Protein AF-A0A7J6U504-F1 (afdb_monomer_lite)

Organism: Perkinsus olseni (NCBI:txid32597)

pLDDT: mean 82.96, std 18.98, range [30.28, 98.0]

Structure (mmCIF, N/CA/C/O backbone):
data_AF-A0A7J6U504-F1
#
_entry.id   AF-A0A7J6U504-F1
#
loop_
_atom_site.group_PDB
_atom_site.id
_atom_site.type_symbol
_atom_site.label_atom_id
_atom_site.label_alt_id
_atom_site.label_comp_id
_atom_site.label_asym_id
_atom_site.label_entity_id
_atom_site.label_seq_id
_atom_site.pdbx_PDB_ins_code
_atom_site.Cartn_x
_atom_site.Cartn_y
_atom_site.Cartn_z
_atom_site.occupancy
_atom_site.B_iso_or_equiv
_atom_site.auth_seq_id
_atom_site.auth_comp_id
_atom_site.auth_asym_id
_atom_site.auth_atom_id
_atom_site.pdbx_PDB_model_num
ATOM 1 N N . MET A 1 1 ? -96.377 26.044 16.056 1.00 30.28 1 MET A N 1
ATOM 2 C CA . MET A 1 1 ? -96.187 25.785 14.610 1.00 30.28 1 MET A CA 1
ATOM 3 C C . MET A 1 1 ? -94.679 25.757 14.353 1.00 30.28 1 MET A C 1
ATOM 5 O O . MET A 1 1 ? -94.002 26.571 14.959 1.00 30.28 1 MET A O 1
ATOM 9 N N . PRO A 1 2 ? -94.143 24.786 13.604 1.00 43.12 2 PRO A N 1
ATOM 10 C CA . PRO A 1 2 ? -93.677 23.529 14.205 1.00 43.12 2 PRO A CA 1
ATOM 11 C C . PRO A 1 2 ? -92.294 23.049 13.686 1.00 43.12 2 PRO A C 1
ATOM 13 O O . PRO A 1 2 ? -91.742 23.662 12.785 1.00 43.12 2 PRO A O 1
ATOM 16 N N . VAL A 1 3 ? -91.847 21.889 14.214 1.00 41.62 3 VAL A N 1
ATOM 17 C CA . VAL A 1 3 ? -90.890 20.892 13.645 1.00 41.62 3 VAL A CA 1
ATOM 18 C C . VAL A 1 3 ? -89.426 21.349 13.516 1.00 41.62 3 VAL A C 1
ATOM 20 O O . VAL A 1 3 ? -89.163 22.463 13.107 1.00 41.62 3 VAL A O 1
ATOM 23 N N . GLY A 1 4 ? -88.366 20.594 13.798 1.00 38.03 4 GLY A N 1
ATOM 24 C CA . GLY A 1 4 ? -88.052 19.201 14.146 1.00 38.03 4 GLY A CA 1
ATOM 25 C C . GLY A 1 4 ? -86.508 19.161 14.213 1.00 38.03 4 GLY A C 1
ATOM 26 O O . GLY A 1 4 ? -85.850 20.022 13.644 1.00 38.03 4 GLY A O 1
ATOM 27 N N . GLY A 1 5 ? -85.846 18.329 15.010 1.00 39.62 5 GLY A N 1
ATOM 28 C CA . GLY A 1 5 ? -85.832 16.881 14.856 1.00 39.62 5 GLY A CA 1
ATOM 29 C C . GLY A 1 5 ? -84.727 16.460 13.873 1.00 39.62 5 GLY A C 1
ATOM 30 O O . GLY A 1 5 ? -84.771 16.855 12.717 1.00 39.62 5 GLY A O 1
ATOM 31 N N . MET A 1 6 ? -83.828 15.585 14.342 1.00 40.16 6 MET A N 1
ATOM 32 C CA . MET A 1 6 ? -82.758 14.871 13.614 1.00 40.16 6 MET A CA 1
ATOM 33 C C . MET A 1 6 ? -81.438 15.636 13.426 1.00 40.16 6 MET A C 1
ATOM 35 O O . MET A 1 6 ? -81.418 16.817 13.136 1.00 40.16 6 MET A O 1
ATOM 39 N N . GLY A 1 7 ? -80.270 15.021 13.570 1.00 39.81 7 GLY A N 1
ATOM 40 C CA . GLY A 1 7 ? -79.951 13.618 13.793 1.00 39.81 7 GLY A CA 1
ATOM 41 C C . GLY A 1 7 ? -78.437 13.494 13.946 1.00 39.81 7 GLY A C 1
ATOM 42 O O . GLY A 1 7 ? -77.679 14.262 13.357 1.00 39.81 7 GLY A O 1
ATOM 43 N N . GLY A 1 8 ? -78.010 12.568 14.801 1.00 43.34 8 GLY A N 1
ATOM 44 C CA . GLY A 1 8 ? -76.604 12.319 15.071 1.00 43.34 8 GLY A CA 1
ATOM 45 C C . GLY A 1 8 ? -75.867 11.816 13.835 1.00 43.34 8 GLY A C 1
ATOM 46 O O . GLY A 1 8 ? -76.311 10.883 13.171 1.00 43.34 8 GLY A O 1
ATOM 47 N N . LEU A 1 9 ? -74.700 12.397 13.577 1.00 45.03 9 LEU A N 1
ATOM 48 C CA . LEU A 1 9 ? -73.678 11.788 12.739 1.00 45.03 9 LEU A CA 1
ATOM 49 C C . LEU A 1 9 ? -72.665 11.124 13.668 1.00 45.03 9 LEU A C 1
ATOM 51 O O . LEU A 1 9 ? -71.744 11.751 14.187 1.00 45.03 9 LEU A O 1
ATOM 55 N N . GLN A 1 10 ? -72.900 9.835 13.915 1.00 44.78 10 GLN A N 1
ATOM 56 C CA . GLN A 1 10 ? -71.887 8.924 14.423 1.00 44.78 10 GLN A CA 1
ATOM 57 C C . GLN A 1 10 ? -70.838 8.739 13.326 1.00 44.78 10 GLN A C 1
ATOM 59 O O . GLN A 1 10 ? -71.099 8.133 12.288 1.00 44.78 10 GLN A O 1
ATOM 64 N N . THR A 1 11 ? -69.642 9.264 13.559 1.00 46.81 11 THR A N 1
ATOM 65 C CA . THR A 1 11 ? -68.471 8.965 12.741 1.00 46.81 11 THR A CA 1
ATOM 66 C C . THR A 1 11 ? -68.068 7.514 12.999 1.00 46.81 11 THR A C 1
ATOM 68 O O . THR A 1 11 ? -67.433 7.197 14.006 1.00 46.81 11 THR A O 1
ATOM 71 N N . LEU A 1 12 ? -68.472 6.622 12.094 1.00 45.44 12 LEU A N 1
ATOM 72 C CA . LEU A 1 12 ? -68.027 5.233 12.030 1.00 45.44 12 LEU A CA 1
ATOM 73 C C . LEU A 1 12 ? -66.502 5.203 11.846 1.00 45.44 12 LEU A C 1
ATOM 75 O O . LEU A 1 12 ? -65.977 5.406 10.753 1.00 45.44 12 LEU A O 1
ATOM 79 N N . ARG A 1 13 ? -65.777 4.950 12.942 1.00 44.25 13 ARG A N 1
ATOM 80 C CA . ARG A 1 13 ? -64.395 4.469 12.897 1.00 44.25 13 ARG A CA 1
ATOM 81 C C . ARG A 1 13 ? -64.427 3.032 12.386 1.00 44.25 13 ARG A C 1
ATOM 83 O O . ARG A 1 13 ? -64.705 2.114 13.153 1.00 44.25 13 ARG A O 1
ATOM 90 N N . SER A 1 14 ? -64.121 2.840 11.109 1.00 43.66 14 SER A N 1
ATOM 91 C CA . SER A 1 14 ? -63.760 1.527 10.579 1.00 43.66 14 SER A CA 1
ATOM 92 C C . SER A 1 14 ? -62.468 1.071 11.255 1.00 43.66 14 SER A C 1
ATOM 94 O O . SER A 1 14 ? -61.372 1.499 10.895 1.00 43.66 14 SER A O 1
ATOM 96 N N . GLN A 1 15 ? -62.604 0.230 12.279 1.00 43.47 15 GLN A N 1
ATOM 97 C CA . GLN A 1 15 ? -61.511 -0.587 12.781 1.00 43.47 15 GLN A CA 1
ATOM 98 C C . GLN A 1 15 ? -61.200 -1.630 11.709 1.00 43.47 15 GLN A C 1
ATOM 100 O O . GLN A 1 15 ? -61.907 -2.622 11.565 1.00 43.47 15 GLN A O 1
ATOM 105 N N . VAL A 1 16 ? -60.154 -1.384 10.924 1.00 44.16 16 VAL A N 1
ATOM 106 C CA . VAL A 1 16 ? -59.517 -2.446 10.148 1.00 44.16 16 VAL A CA 1
ATOM 107 C C . VAL A 1 16 ? -58.701 -3.258 11.144 1.00 44.16 16 VAL A C 1
ATOM 109 O O . VAL A 1 16 ? -57.609 -2.867 11.549 1.00 44.16 16 VAL A O 1
ATOM 112 N N . THR A 1 17 ? -59.279 -4.367 11.592 1.00 44.53 17 THR A N 1
ATOM 113 C CA . THR A 1 17 ? -58.586 -5.403 12.350 1.00 44.53 17 THR A CA 1
ATOM 114 C C . THR A 1 17 ? -57.615 -6.095 11.398 1.00 44.53 17 THR A C 1
ATOM 116 O O . THR A 1 17 ? -57.973 -7.039 10.697 1.00 44.53 17 THR A O 1
ATOM 119 N N . THR A 1 18 ? -56.383 -5.597 11.316 1.00 51.25 18 THR A N 1
ATOM 120 C CA . THR A 1 18 ? -55.285 -6.384 10.754 1.00 51.25 18 THR A CA 1
ATOM 121 C C . THR A 1 18 ? -55.044 -7.577 11.682 1.00 51.25 18 THR A C 1
ATOM 123 O O . THR A 1 18 ? -54.930 -7.364 12.894 1.00 51.25 18 THR A O 1
ATOM 126 N N . PRO A 1 19 ? -54.982 -8.819 11.171 1.00 48.38 19 PRO A N 1
ATOM 127 C CA . PRO A 1 19 ? -54.604 -9.961 11.993 1.00 48.38 19 PRO A CA 1
ATOM 128 C C . PRO A 1 19 ? -53.209 -9.710 12.587 1.00 48.38 19 PRO A C 1
ATOM 130 O O . PRO A 1 19 ? -52.370 -9.106 11.910 1.00 48.38 19 PRO A O 1
ATOM 133 N N . PRO A 1 20 ? -52.932 -10.138 13.831 1.00 42.38 20 PRO A N 1
ATOM 134 C CA . PRO A 1 20 ? -51.572 -10.140 14.333 1.00 42.38 20 PRO A CA 1
ATOM 135 C C . PRO A 1 20 ? -50.813 -11.164 13.497 1.00 42.38 20 PRO A C 1
ATOM 137 O O . PRO A 1 20 ? -50.961 -12.372 13.682 1.00 42.38 20 PRO A O 1
ATOM 140 N N . THR A 1 21 ? -50.049 -10.690 12.518 1.00 43.94 21 THR A N 1
ATOM 141 C CA . THR A 1 21 ? -49.070 -11.536 11.854 1.00 43.94 21 THR A CA 1
ATOM 142 C C . THR A 1 21 ? -47.985 -11.794 12.880 1.00 43.94 21 THR A C 1
ATOM 144 O O . THR A 1 21 ? -47.077 -10.990 13.090 1.00 43.94 21 THR A O 1
ATOM 147 N N . ASP A 1 22 ? -48.166 -12.907 13.578 1.00 44.22 22 ASP A N 1
ATOM 148 C CA . ASP A 1 22 ? -47.212 -13.538 14.463 1.00 44.22 22 ASP A CA 1
ATOM 149 C C . ASP A 1 22 ? -46.022 -13.981 13.599 1.00 44.22 22 ASP A C 1
ATOM 151 O O . ASP A 1 22 ? -45.863 -15.133 13.205 1.00 44.22 22 ASP A O 1
ATOM 155 N N . HIS A 1 23 ? -45.189 -13.012 13.220 1.00 45.72 23 HIS A N 1
ATOM 156 C CA . HIS A 1 23 ? -43.850 -13.255 12.715 1.00 45.72 23 HIS A CA 1
ATOM 157 C C . HIS A 1 23 ? -42.917 -13.456 13.908 1.00 45.72 23 HIS A C 1
ATOM 159 O O . HIS A 1 23 ? -41.849 -12.858 14.007 1.00 45.72 23 HIS A O 1
ATOM 165 N N . SER A 1 24 ? -43.277 -14.399 14.775 1.00 43.12 24 SER A N 1
ATOM 166 C CA . SER A 1 24 ? -42.328 -15.196 15.544 1.00 43.12 24 SER A CA 1
ATOM 167 C C . SER A 1 24 ? -41.590 -16.162 14.601 1.00 43.12 24 SER A C 1
ATOM 169 O O . SER A 1 24 ? -41.404 -17.343 14.865 1.00 43.12 24 SER A O 1
ATOM 171 N N . GLY A 1 25 ? -41.074 -15.620 13.493 1.00 37.22 25 GLY A N 1
ATOM 172 C CA . GLY A 1 25 ? -39.925 -16.164 12.797 1.00 37.22 25 GLY A CA 1
ATOM 173 C C . GLY A 1 25 ? -38.698 -15.816 13.623 1.00 37.22 25 GLY A C 1
ATOM 174 O O . GLY A 1 25 ? -37.881 -14.995 13.213 1.00 37.22 25 GLY A O 1
ATOM 175 N N . GLN A 1 26 ? -38.583 -16.429 14.804 1.00 42.03 26 GLN A N 1
ATOM 176 C CA . GLN A 1 26 ? -37.290 -16.636 15.436 1.00 42.03 26 GLN A CA 1
ATOM 177 C C . GLN A 1 26 ? -36.496 -17.519 14.471 1.00 42.03 26 GLN A C 1
ATOM 179 O O . GLN A 1 26 ? -36.420 -18.737 14.612 1.00 42.03 26 GLN A O 1
ATOM 184 N N . SER A 1 27 ? -35.918 -16.887 13.445 1.00 38.97 27 SER A N 1
ATOM 185 C CA . SER A 1 27 ? -34.674 -17.370 12.878 1.00 38.97 27 SER A CA 1
ATOM 186 C C . SER A 1 27 ? -33.788 -17.589 14.087 1.00 38.97 27 SER A C 1
ATOM 188 O O . SER A 1 27 ? -33.568 -16.655 14.863 1.00 38.97 27 SER A O 1
ATOM 190 N N . ALA A 1 28 ? -33.400 -18.838 14.319 1.00 40.09 28 ALA A N 1
ATOM 191 C CA . ALA A 1 28 ? -32.429 -19.196 15.326 1.00 40.09 28 ALA A CA 1
ATOM 192 C C . ALA A 1 28 ? -31.109 -18.512 14.945 1.00 40.09 28 ALA A C 1
ATOM 194 O O . ALA A 1 28 ? -30.208 -19.125 14.375 1.00 40.09 28 ALA A O 1
ATOM 195 N N . ALA A 1 29 ? -31.018 -17.209 15.214 1.00 49.97 29 ALA A N 1
ATOM 196 C CA . ALA A 1 29 ? -29.801 -16.445 15.169 1.00 49.97 29 ALA A CA 1
ATOM 197 C C . ALA A 1 29 ? -28.917 -17.119 16.203 1.00 49.97 29 ALA A C 1
ATOM 199 O O . ALA A 1 29 ? -29.127 -16.973 17.410 1.00 49.97 29 ALA A O 1
ATOM 200 N N . ARG A 1 30 ? -27.985 -17.951 15.730 1.00 58.44 30 ARG A N 1
ATOM 201 C CA . ARG A 1 30 ? -26.883 -18.446 16.545 1.00 58.44 30 ARG A CA 1
ATOM 202 C C . ARG A 1 30 ? -26.311 -17.222 17.242 1.00 58.44 30 ARG A C 1
ATOM 204 O O . ARG A 1 30 ? -25.698 -16.382 16.593 1.00 58.44 30 ARG A O 1
ATOM 211 N N . GLY A 1 31 ? -26.589 -17.081 18.536 1.00 66.69 31 GLY A N 1
ATOM 212 C CA . GLY A 1 31 ? -26.171 -15.907 19.280 1.00 66.69 31 GLY A CA 1
ATOM 213 C C . GLY A 1 31 ? -24.662 -15.778 19.145 1.00 66.69 31 GLY A C 1
ATOM 214 O O . GLY A 1 31 ? -23.931 -16.662 19.581 1.00 66.69 31 GLY A O 1
ATOM 215 N N . VAL A 1 32 ? -24.193 -14.712 18.500 1.00 80.62 32 VAL A N 1
ATOM 216 C CA . VAL A 1 32 ? -22.760 -14.443 18.334 1.00 80.62 32 VAL A CA 1
ATOM 217 C C . VAL A 1 32 ? -22.131 -14.435 19.727 1.00 80.62 32 VAL A C 1
ATOM 219 O O . VAL A 1 32 ? -22.622 -13.740 20.605 1.00 80.62 32 VAL A O 1
ATOM 222 N N . THR A 1 33 ? -21.098 -15.216 20.009 1.00 85.69 33 THR A N 1
ATOM 223 C CA . THR A 1 33 ? -20.536 -15.295 21.373 1.00 85.69 33 THR A CA 1
ATOM 224 C C . THR A 1 33 ? -19.156 -14.660 21.430 1.00 85.69 33 THR A C 1
ATOM 226 O O . THR A 1 33 ? -18.565 -14.324 20.406 1.00 85.69 33 THR A O 1
ATOM 229 N N . THR A 1 34 ? -18.606 -14.523 22.634 1.00 82.38 34 THR A N 1
ATOM 230 C CA . THR A 1 34 ? -17.194 -14.157 22.828 1.00 82.38 34 THR A CA 1
ATOM 231 C C . THR A 1 34 ? -16.257 -15.117 22.090 1.00 82.38 34 THR A C 1
ATOM 233 O O . THR A 1 34 ? -15.267 -14.691 21.504 1.00 82.38 34 THR A O 1
ATOM 236 N N . HIS A 1 35 ? -16.621 -16.397 22.016 1.00 85.00 35 HIS A N 1
ATOM 237 C CA . HIS A 1 35 ? -15.900 -17.408 21.251 1.00 85.00 35 HIS A CA 1
ATOM 238 C C . HIS A 1 35 ? -15.939 -17.167 19.729 1.00 85.00 35 HIS A C 1
ATOM 240 O O . HIS A 1 35 ? -15.013 -17.551 19.019 1.00 85.00 35 HIS A O 1
ATOM 246 N N . THR A 1 36 ? -16.970 -16.494 19.205 1.00 86.56 36 THR A N 1
ATOM 247 C CA . THR A 1 36 ? -16.964 -16.038 17.805 1.00 86.56 36 THR A CA 1
ATOM 248 C C . THR A 1 36 ? -15.869 -14.994 17.591 1.00 86.56 36 THR A C 1
ATOM 250 O O . THR A 1 36 ? -15.094 -15.114 16.649 1.00 86.56 36 THR A O 1
ATOM 253 N N . VAL A 1 37 ? -15.733 -14.027 18.508 1.00 87.88 37 VAL A N 1
ATOM 254 C CA . VAL A 1 37 ? -14.703 -12.973 18.443 1.00 87.88 37 VAL A CA 1
ATOM 255 C C . VAL A 1 37 ? -13.293 -13.570 18.481 1.00 87.88 37 VAL A C 1
ATOM 257 O O . VAL A 1 37 ? -12.423 -13.180 17.702 1.00 87.88 37 VAL A O 1
ATOM 260 N N . THR A 1 38 ? -13.042 -14.550 19.355 1.00 87.19 38 THR A N 1
ATOM 261 C CA . THR A 1 38 ? -11.710 -15.167 19.470 1.00 87.19 38 THR A CA 1
ATOM 262 C C . THR A 1 38 ? -11.316 -15.972 18.233 1.00 87.19 38 THR A C 1
ATOM 264 O O . THR A 1 38 ? -10.126 -16.042 17.939 1.00 87.19 38 THR A O 1
ATOM 267 N N . LYS A 1 39 ? -12.278 -16.486 17.461 1.00 91.94 39 LYS A N 1
ATOM 268 C CA . LYS A 1 39 ? -12.027 -17.233 16.220 1.00 91.94 39 LYS A CA 1
ATOM 269 C C . LYS A 1 39 ? -11.706 -16.379 14.997 1.00 91.94 39 LYS A C 1
ATOM 271 O O . LYS A 1 39 ? -11.133 -16.912 14.053 1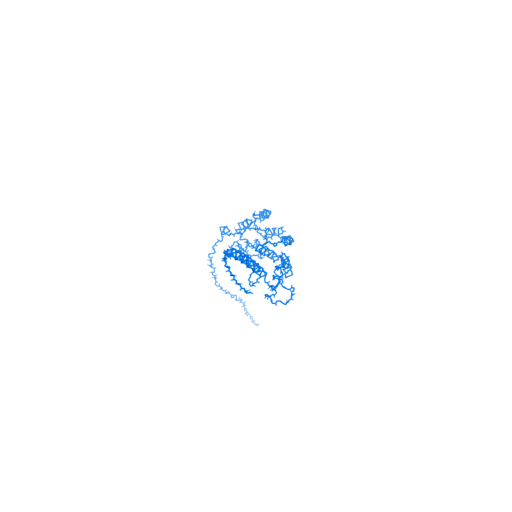.00 91.94 39 LYS A O 1
ATOM 276 N N . VAL A 1 40 ? -12.064 -15.095 14.992 1.00 93.00 40 VAL A N 1
ATOM 277 C CA . VAL A 1 40 ? -11.712 -14.203 13.878 1.00 93.00 40 VAL A CA 1
ATOM 278 C C . VAL A 1 40 ? -10.198 -14.015 13.869 1.00 93.00 40 VAL A C 1
ATOM 280 O O . VAL A 1 40 ? -9.645 -13.493 14.835 1.00 93.00 40 VAL A O 1
ATOM 283 N N . ASP A 1 41 ? -9.510 -14.449 12.820 1.00 94.88 41 ASP A N 1
ATOM 284 C CA . ASP A 1 41 ? -8.068 -14.238 12.703 1.00 94.88 41 ASP A CA 1
ATOM 285 C C . ASP A 1 41 ? -7.805 -12.861 12.094 1.00 94.88 41 ASP A C 1
ATOM 287 O O . ASP A 1 41 ? -8.031 -12.651 10.906 1.00 94.88 41 ASP A O 1
ATOM 291 N N . LEU A 1 42 ? -7.408 -11.894 12.923 1.00 96.38 42 LEU A N 1
ATOM 292 C CA . LEU A 1 42 ? -7.119 -10.544 12.453 1.00 96.38 42 LEU A CA 1
ATOM 293 C C . LEU A 1 42 ? -5.634 -10.423 12.095 1.00 96.38 42 LEU A C 1
ATOM 295 O O . LEU A 1 42 ? -4.782 -10.843 12.884 1.00 96.38 42 LEU A O 1
ATOM 299 N N . PRO A 1 43 ? -5.294 -9.797 10.954 1.00 96.81 43 PRO A N 1
ATOM 300 C CA . PRO A 1 43 ? -3.902 -9.576 10.590 1.00 96.81 43 PRO A CA 1
ATOM 301 C C . PRO A 1 43 ? -3.205 -8.687 11.627 1.00 96.81 43 PRO A C 1
ATOM 303 O O . PRO A 1 43 ? -3.843 -7.881 12.298 1.00 96.81 43 PRO A O 1
ATOM 306 N N . LYS A 1 44 ? -1.878 -8.792 11.742 1.00 97.50 44 LYS A N 1
ATOM 307 C CA . LYS A 1 44 ? -1.062 -7.845 12.520 1.00 97.50 44 LYS A CA 1
ATOM 308 C C . LYS A 1 44 ? -0.701 -6.626 11.665 1.00 97.50 44 LYS A C 1
ATOM 310 O O . LYS A 1 44 ? -0.450 -6.763 10.463 1.00 97.50 44 LYS A O 1
ATOM 315 N N . LEU A 1 45 ? -0.627 -5.450 12.286 1.00 96.12 45 LEU A N 1
ATOM 316 C CA . LEU A 1 45 ? -0.190 -4.217 11.636 1.00 96.12 45 LEU A CA 1
ATOM 317 C C . LEU A 1 45 ? 1.274 -4.356 11.203 1.00 96.12 45 LEU A C 1
ATOM 319 O O . LEU A 1 45 ? 2.185 -4.416 12.027 1.00 96.12 45 LEU A O 1
ATOM 323 N N . LYS A 1 46 ? 1.507 -4.401 9.890 1.00 91.62 46 LYS A N 1
ATOM 324 C CA . LYS A 1 46 ? 2.859 -4.558 9.329 1.00 91.62 46 LYS A CA 1
ATOM 325 C C . LYS A 1 46 ? 3.647 -3.253 9.318 1.00 91.62 46 LYS A C 1
ATOM 327 O O . LYS A 1 46 ? 4.847 -3.259 9.555 1.00 91.62 46 LYS A O 1
ATOM 332 N N . ASP A 1 47 ? 2.967 -2.150 9.034 1.00 90.19 47 ASP A N 1
ATOM 333 C CA . ASP A 1 47 ? 3.569 -0.840 8.815 1.00 90.19 47 ASP A CA 1
ATOM 334 C C . ASP A 1 47 ? 2.690 0.254 9.430 1.00 90.19 47 ASP A C 1
ATOM 336 O O . ASP A 1 47 ? 1.494 0.325 9.131 1.00 90.19 47 ASP A O 1
ATOM 340 N N . ARG A 1 48 ? 3.294 1.125 10.248 1.00 91.38 48 ARG A N 1
ATOM 341 C CA . ARG A 1 48 ? 2.617 2.230 10.944 1.00 91.38 48 ARG A CA 1
ATOM 342 C C . ARG A 1 48 ? 1.884 3.172 9.992 1.00 91.38 48 ARG A C 1
ATOM 344 O O . ARG A 1 48 ? 0.796 3.638 10.314 1.00 91.38 48 ARG A O 1
ATOM 351 N N . PHE A 1 49 ? 2.418 3.403 8.792 1.00 90.56 49 PHE A N 1
ATOM 352 C CA . PHE A 1 49 ? 1.810 4.315 7.814 1.00 90.56 49 PHE A CA 1
ATOM 353 C C . PHE A 1 49 ? 0.598 3.705 7.100 1.00 90.56 49 PHE A C 1
ATOM 355 O O . PHE A 1 49 ? -0.095 4.368 6.331 1.00 90.56 49 PHE A O 1
ATOM 362 N N . SER A 1 50 ? 0.301 2.434 7.370 1.00 91.06 50 SER A N 1
ATOM 363 C CA . SER A 1 50 ? -0.884 1.748 6.866 1.00 91.06 50 SER A CA 1
ATOM 364 C C . SER A 1 50 ? -1.974 1.565 7.923 1.00 91.06 50 SER A C 1
ATOM 366 O O . SER A 1 50 ? -2.933 0.841 7.659 1.00 91.06 50 SER A O 1
ATOM 368 N N . LEU A 1 51 ? -1.871 2.249 9.071 1.00 95.12 51 LEU A N 1
ATOM 369 C CA . LEU A 1 51 ? -2.795 2.130 10.203 1.00 95.12 51 LEU A CA 1
ATOM 370 C C . LEU A 1 51 ? -4.268 2.285 9.806 1.00 95.12 51 LEU A C 1
ATOM 372 O O . LEU A 1 51 ? -5.069 1.409 10.106 1.00 95.12 51 LEU A O 1
ATOM 376 N N . GLU A 1 52 ? -4.640 3.347 9.088 1.00 94.19 52 GLU A N 1
ATOM 377 C CA . GLU A 1 52 ? -6.047 3.571 8.719 1.00 94.19 52 GLU A CA 1
ATOM 378 C C . GLU A 1 52 ? -6.617 2.423 7.874 1.00 94.19 52 GLU A C 1
ATOM 380 O O . GLU A 1 52 ? -7.718 1.925 8.115 1.00 94.19 52 GLU A O 1
ATOM 385 N N . HIS A 1 53 ? -5.840 1.973 6.889 1.00 92.75 53 HIS A N 1
ATOM 386 C CA . HIS A 1 53 ? -6.227 0.863 6.029 1.00 92.75 53 HIS A CA 1
ATOM 387 C C . HIS A 1 53 ? -6.327 -0.450 6.813 1.00 92.75 53 HIS A C 1
ATOM 389 O O . HIS A 1 53 ? -7.282 -1.203 6.636 1.00 92.75 53 HIS A O 1
ATOM 3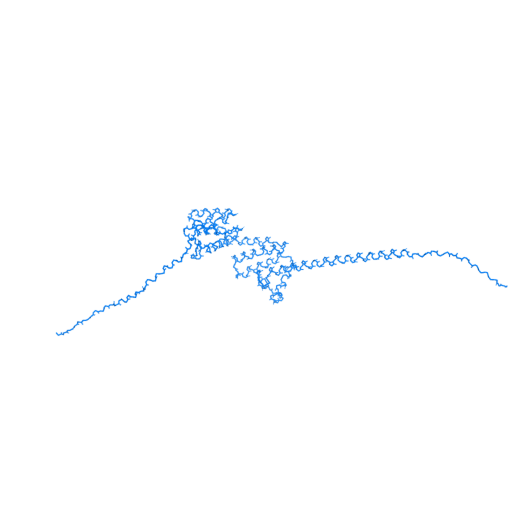95 N N . HIS A 1 54 ? -5.371 -0.690 7.709 1.00 96.12 54 HIS A N 1
ATOM 396 C CA . HIS A 1 54 ? -5.338 -1.846 8.596 1.00 96.12 54 HIS A CA 1
ATOM 397 C C . HIS A 1 54 ? -6.569 -1.913 9.504 1.00 96.12 54 HIS A C 1
ATOM 399 O O . HIS A 1 54 ? -7.244 -2.942 9.551 1.00 96.12 54 HIS A O 1
ATOM 405 N N . LEU A 1 55 ? -6.916 -0.802 10.161 1.00 97.00 55 LEU A N 1
ATOM 406 C CA . LEU A 1 55 ? -8.111 -0.720 11.002 1.00 97.00 55 LEU A CA 1
ATOM 407 C C . LEU A 1 55 ? -9.376 -0.988 10.185 1.00 97.00 55 LEU A C 1
ATOM 409 O O . LEU A 1 55 ? -10.223 -1.764 10.613 1.00 97.00 55 LEU A O 1
ATOM 413 N N . ARG A 1 56 ? -9.475 -0.433 8.971 1.00 95.44 56 ARG A N 1
ATOM 414 C CA . ARG A 1 56 ? -10.609 -0.680 8.068 1.00 95.44 56 ARG A CA 1
ATOM 415 C C . ARG A 1 56 ? -10.744 -2.156 7.675 1.00 95.44 56 ARG A C 1
ATOM 417 O O . ARG A 1 56 ? -11.863 -2.655 7.601 1.00 95.44 56 ARG A O 1
ATOM 424 N N . ILE A 1 57 ? -9.632 -2.855 7.427 1.00 96.00 57 ILE A N 1
ATOM 425 C CA . ILE A 1 57 ? -9.646 -4.304 7.161 1.00 96.00 57 ILE A CA 1
ATOM 426 C C . ILE A 1 57 ? -10.163 -5.057 8.386 1.00 96.00 57 ILE A C 1
ATOM 428 O O . ILE A 1 57 ? -11.070 -5.873 8.250 1.00 96.00 57 ILE A O 1
ATOM 432 N N . CYS A 1 58 ? -9.634 -4.753 9.573 1.00 97.50 58 CYS A N 1
ATOM 433 C CA . CYS A 1 58 ? -10.071 -5.402 10.808 1.00 97.50 58 CYS A CA 1
ATOM 434 C C . CYS A 1 58 ? -11.572 -5.190 11.050 1.00 97.50 58 CYS A C 1
ATOM 436 O O . CYS A 1 58 ? -12.291 -6.147 11.320 1.00 97.50 58 CYS A O 1
ATOM 438 N N . GLU A 1 59 ? -12.059 -3.957 10.889 1.00 97.38 59 GLU A N 1
ATOM 439 C CA . GLU A 1 59 ? -13.484 -3.619 10.982 1.00 97.38 59 GLU A CA 1
ATOM 440 C C . GLU A 1 59 ? -14.331 -4.431 9.999 1.00 97.38 59 GLU A C 1
ATOM 442 O O . GLU A 1 59 ? -15.355 -4.980 10.392 1.00 97.38 59 GLU A O 1
ATOM 447 N N . ASN A 1 60 ? -13.906 -4.551 8.739 1.00 96.38 60 ASN A N 1
ATOM 448 C CA . ASN A 1 60 ? -14.635 -5.326 7.735 1.00 96.38 60 ASN A CA 1
ATOM 449 C C . ASN A 1 60 ? -14.684 -6.823 8.085 1.00 96.38 60 ASN A C 1
ATOM 451 O O . ASN A 1 60 ? -15.752 -7.419 8.010 1.00 96.38 60 ASN A O 1
ATOM 455 N N . MET A 1 61 ? -13.579 -7.416 8.547 1.00 97.25 61 MET A N 1
ATOM 456 C CA . MET A 1 61 ? -13.560 -8.823 8.977 1.00 97.25 61 MET A CA 1
ATOM 457 C C . MET A 1 61 ? -14.472 -9.068 10.188 1.00 97.25 61 MET A C 1
ATOM 459 O O . MET A 1 61 ? -15.128 -10.101 10.295 1.00 97.25 61 MET A O 1
ATOM 463 N N . LEU A 1 62 ? -14.538 -8.103 11.105 1.00 96.38 62 LEU A N 1
ATOM 464 C CA . LEU A 1 62 ? -15.417 -8.157 12.273 1.00 96.38 62 LEU A CA 1
ATOM 465 C C . LEU A 1 62 ? -16.894 -7.931 11.904 1.00 96.38 62 LEU A C 1
ATOM 467 O O . LEU A 1 62 ? -17.776 -8.501 12.546 1.00 96.38 62 LEU A O 1
ATOM 471 N N . LEU A 1 63 ? -17.175 -7.135 10.868 1.00 95.25 63 LEU A N 1
ATOM 472 C CA . LEU A 1 63 ? -18.513 -7.015 10.281 1.00 95.25 63 LEU A CA 1
ATOM 473 C C . LEU A 1 63 ? -18.953 -8.332 9.635 1.00 95.25 63 LEU A C 1
ATOM 475 O O . LEU A 1 63 ? -20.063 -8.785 9.893 1.00 95.25 63 LEU A O 1
ATOM 479 N N . GLU A 1 64 ? -18.082 -8.965 8.847 1.00 94.19 64 GLU A N 1
ATOM 480 C CA . GLU A 1 64 ? -18.353 -10.264 8.213 1.00 94.19 64 GLU A CA 1
ATOM 481 C C . GLU A 1 64 ? -18.584 -11.380 9.240 1.00 94.19 64 GLU A C 1
ATOM 483 O O . GLU A 1 64 ? -19.394 -12.275 9.016 1.00 94.19 64 GLU A O 1
ATOM 488 N N . ALA A 1 65 ? -17.917 -11.307 10.393 1.00 94.06 65 ALA A N 1
ATOM 489 C CA . ALA A 1 65 ? -18.119 -12.228 11.509 1.00 94.06 65 ALA A CA 1
ATOM 490 C C . ALA A 1 65 ? -19.338 -11.892 12.395 1.00 94.06 65 ALA A C 1
ATOM 492 O O . ALA A 1 65 ? -19.523 -12.531 13.434 1.00 94.06 65 ALA A O 1
ATOM 493 N N . GLU A 1 66 ? -20.135 -10.882 12.027 1.00 94.19 66 GLU A N 1
ATOM 494 C CA . GLU A 1 66 ? -21.333 -10.431 12.749 1.00 94.19 66 GLU A CA 1
ATOM 495 C C . GLU A 1 66 ? -21.061 -9.999 14.207 1.00 94.19 66 GLU A C 1
ATOM 497 O O . GLU A 1 66 ? -21.951 -10.024 15.056 1.00 94.19 66 GLU A O 1
ATOM 502 N N . VAL A 1 67 ? -19.830 -9.585 14.538 1.00 94.25 67 VAL A N 1
ATOM 503 C CA . VAL A 1 67 ? -19.462 -9.113 15.894 1.00 94.25 67 VAL A CA 1
ATOM 504 C C . VAL A 1 67 ? -19.546 -7.587 16.040 1.00 94.25 67 VAL A C 1
ATOM 506 O O . VAL A 1 67 ? -19.281 -7.033 17.111 1.00 94.25 67 VAL A O 1
ATOM 509 N N . GLY A 1 68 ? -19.965 -6.897 14.982 1.00 93.62 68 GLY A N 1
ATOM 510 C CA . GLY A 1 68 ? -20.274 -5.474 14.975 1.00 93.62 68 GLY A CA 1
ATOM 511 C C . GLY A 1 68 ? -21.215 -5.110 13.834 1.00 93.62 68 GLY A C 1
ATOM 512 O O . GLY A 1 68 ? -21.600 -5.953 13.029 1.00 93.62 68 GLY A O 1
ATOM 513 N N . GLN A 1 69 ? -21.584 -3.839 13.773 1.00 94.25 69 GLN A N 1
ATOM 514 C CA . GLN A 1 69 ? -22.503 -3.291 12.782 1.00 94.25 69 GLN A CA 1
ATOM 515 C C . GLN A 1 69 ? -22.011 -1.937 12.279 1.00 94.25 69 GLN A C 1
ATOM 517 O O . GLN A 1 69 ? -21.210 -1.266 12.935 1.00 94.25 69 GLN A O 1
ATOM 522 N N . ARG A 1 70 ? -22.500 -1.514 11.111 1.00 94.00 70 ARG A N 1
ATOM 523 C CA . ARG A 1 70 ? -22.183 -0.196 10.560 1.00 94.00 70 ARG A CA 1
ATOM 524 C C . ARG A 1 70 ? -23.293 0.788 10.904 1.00 94.00 70 ARG A C 1
ATOM 526 O O . ARG A 1 70 ? -24.439 0.585 10.522 1.00 94.00 70 ARG A O 1
ATOM 533 N N . SER A 1 71 ? -22.944 1.852 11.616 1.00 91.12 71 SER A N 1
ATOM 534 C CA . SER A 1 71 ? -23.871 2.909 12.023 1.00 91.12 71 SER A CA 1
ATOM 535 C C . SER A 1 71 ? -23.231 4.264 11.744 1.00 91.12 71 SER A C 1
ATOM 537 O O . SER A 1 71 ? -22.084 4.501 12.121 1.00 91.12 71 SER A O 1
ATOM 539 N N . GLY A 1 72 ? -23.927 5.129 10.999 1.00 86.00 72 GLY A N 1
ATOM 540 C CA . GLY A 1 72 ? -23.384 6.429 10.580 1.00 86.00 72 GLY A CA 1
ATOM 541 C C . GLY A 1 72 ? -22.072 6.327 9.786 1.00 86.00 72 GLY A C 1
ATOM 542 O O . GLY A 1 72 ? -21.190 7.164 9.938 1.00 86.00 72 GLY A O 1
ATOM 543 N N . GLY A 1 73 ? -21.889 5.257 9.003 1.00 86.44 73 GLY A N 1
ATOM 544 C CA . GLY A 1 73 ? -20.654 4.994 8.249 1.00 86.44 73 GLY A CA 1
ATOM 545 C C . GLY A 1 73 ? -19.487 4.429 9.074 1.00 86.44 73 GLY A C 1
ATOM 546 O O . GLY A 1 73 ? -18.525 3.924 8.487 1.00 86.44 73 GLY A O 1
ATOM 547 N N . GLN A 1 74 ? -19.592 4.423 10.404 1.00 91.12 74 GLN A N 1
ATOM 548 C CA . GLN A 1 74 ? -18.574 3.912 11.321 1.00 91.12 74 GLN A CA 1
ATOM 549 C C . GLN A 1 74 ? -18.887 2.489 11.782 1.00 91.12 74 GLN A C 1
ATOM 551 O O . GLN A 1 74 ? -20.045 2.081 11.881 1.00 91.12 74 GLN A O 1
ATOM 556 N N . PHE A 1 75 ? -17.834 1.731 12.073 1.00 95.81 75 PHE A N 1
ATOM 557 C CA . PHE A 1 75 ? -17.954 0.430 12.717 1.00 95.81 75 PHE A CA 1
ATOM 558 C C . PHE A 1 75 ? -18.286 0.607 14.201 1.00 95.81 75 PHE A C 1
ATOM 560 O O . PHE A 1 75 ? -17.620 1.365 14.906 1.00 95.81 75 PHE A O 1
ATOM 567 N N . GLN A 1 76 ? -19.297 -0.113 14.674 1.00 95.88 76 GLN A N 1
ATOM 568 C CA . GLN A 1 76 ? -19.668 -0.182 16.080 1.00 95.88 76 GLN A CA 1
ATOM 569 C C . GLN A 1 76 ? -19.727 -1.650 16.514 1.00 95.88 76 GLN A C 1
ATOM 571 O O . GLN A 1 76 ? -20.551 -2.403 15.986 1.00 95.88 76 GLN A O 1
ATOM 576 N N . PRO A 1 77 ? -18.881 -2.080 17.466 1.00 95.75 77 PRO A N 1
ATOM 577 C CA . PRO A 1 77 ? -19.005 -3.399 18.076 1.00 95.75 77 PRO A CA 1
ATOM 578 C C . PRO A 1 77 ? -20.396 -3.615 18.684 1.00 95.75 77 PRO A C 1
ATOM 580 O O . PRO A 1 77 ? -21.005 -2.676 19.201 1.00 95.75 77 PRO A O 1
ATOM 583 N N . ILE A 1 78 ? -20.883 -4.859 18.694 1.00 94.62 78 ILE A N 1
ATOM 584 C CA . ILE A 1 78 ? -22.092 -5.197 19.460 1.00 94.62 78 ILE A CA 1
ATOM 585 C C . ILE A 1 78 ? -21.818 -4.910 20.940 1.00 94.62 78 ILE A C 1
ATOM 587 O O . ILE A 1 78 ? -20.833 -5.404 21.485 1.00 94.62 78 ILE A O 1
ATOM 591 N N . SER A 1 79 ? -22.710 -4.179 21.617 1.00 93.25 79 SER A N 1
ATOM 592 C CA . SER A 1 79 ? -22.472 -3.646 22.970 1.00 93.25 79 SER A CA 1
ATOM 593 C C . SER A 1 79 ? -22.000 -4.698 23.981 1.00 93.25 79 SER A C 1
ATOM 595 O O . SER A 1 79 ? -21.033 -4.474 24.701 1.00 93.25 79 SER A O 1
ATOM 597 N N . ARG A 1 80 ? -22.605 -5.895 23.993 1.00 93.50 80 ARG A N 1
ATOM 598 C CA . ARG A 1 80 ? -22.209 -6.988 24.909 1.00 93.50 80 ARG A CA 1
ATOM 599 C C . ARG A 1 80 ? -20.853 -7.637 24.586 1.00 93.50 80 ARG A C 1
ATOM 601 O O . ARG A 1 80 ? -20.339 -8.403 25.392 1.00 93.50 80 ARG A O 1
ATOM 608 N N . LEU A 1 81 ? -20.306 -7.396 23.395 1.00 94.94 81 LEU A N 1
ATOM 609 C CA . LEU A 1 81 ? -19.010 -7.907 22.933 1.00 94.94 81 LEU A CA 1
ATOM 610 C C . LEU A 1 81 ? -17.954 -6.799 22.818 1.00 94.94 81 LEU A C 1
ATOM 612 O O . LEU A 1 81 ? -16.823 -7.103 22.451 1.00 94.94 81 LEU A O 1
ATOM 616 N N . GLN A 1 82 ? -18.302 -5.551 23.150 1.00 95.25 82 GLN A N 1
ATOM 617 C CA . GLN A 1 82 ? -17.477 -4.360 22.943 1.00 95.25 82 GLN A CA 1
ATOM 618 C C . GLN A 1 82 ? -16.046 -4.534 23.451 1.00 95.25 82 GLN A C 1
ATOM 620 O O . GLN A 1 82 ? -15.111 -4.384 22.671 1.00 95.25 82 GLN A O 1
ATOM 625 N N . TYR A 1 83 ? -15.889 -4.926 24.718 1.00 96.31 83 TYR A N 1
ATOM 626 C CA . TYR A 1 83 ? -14.581 -5.175 25.323 1.00 96.31 83 TYR A CA 1
ATOM 627 C C . TYR A 1 83 ? -13.754 -6.166 24.491 1.00 96.31 83 TYR A C 1
ATOM 629 O O . TYR A 1 83 ? -12.683 -5.826 24.003 1.00 96.31 83 TYR A O 1
ATOM 637 N N . ASN A 1 84 ? -14.301 -7.359 24.227 1.00 96.81 84 ASN A N 1
ATOM 638 C CA . ASN A 1 84 ? -13.595 -8.411 23.491 1.00 96.81 84 ASN A CA 1
ATOM 639 C C . ASN A 1 84 ? -13.213 -7.980 22.074 1.00 96.81 84 ASN A C 1
ATOM 641 O O . ASN A 1 84 ? -12.121 -8.297 21.614 1.00 96.81 84 ASN A O 1
ATOM 645 N N . VAL A 1 85 ? -14.107 -7.277 21.375 1.00 97.19 85 VAL A N 1
ATOM 646 C CA . VAL A 1 85 ? -13.855 -6.797 20.012 1.00 97.19 85 VAL A CA 1
ATOM 647 C C . VAL A 1 85 ? -12.755 -5.741 20.010 1.00 97.19 85 VAL A C 1
ATOM 649 O O . VAL A 1 85 ? -11.842 -5.826 19.193 1.00 97.19 85 VAL A O 1
ATOM 652 N N . VAL A 1 86 ? -12.799 -4.777 20.931 1.00 97.56 86 VAL A N 1
ATOM 653 C CA . VAL A 1 86 ? -11.772 -3.734 21.005 1.00 97.56 86 VAL A CA 1
ATOM 654 C C . VAL A 1 86 ? -10.426 -4.330 21.390 1.00 97.56 86 VAL A C 1
ATOM 656 O O . VAL A 1 86 ? -9.475 -4.140 20.639 1.00 97.56 86 VAL A O 1
ATOM 659 N N . THR A 1 87 ? -10.336 -5.139 22.447 1.00 97.06 87 THR A N 1
ATOM 660 C CA . THR A 1 87 ? -9.080 -5.806 22.836 1.00 97.06 87 THR A CA 1
ATOM 661 C C . THR A 1 87 ? -8.508 -6.656 21.698 1.00 97.06 87 THR A C 1
ATOM 663 O O . THR A 1 87 ? -7.299 -6.666 21.474 1.00 97.06 87 THR A O 1
ATOM 666 N N . LYS A 1 88 ? -9.369 -7.322 20.917 1.00 97.06 88 LYS A N 1
ATOM 667 C CA . LYS A 1 88 ? -8.966 -8.078 19.724 1.00 97.06 88 LYS A CA 1
ATOM 668 C C . LYS A 1 88 ? -8.333 -7.175 18.659 1.00 97.06 88 LYS A C 1
ATOM 670 O O . LYS A 1 88 ? -7.292 -7.538 18.116 1.00 97.06 88 LYS A O 1
ATOM 675 N N . ILE A 1 89 ? -8.928 -6.013 18.374 1.00 97.56 89 ILE A N 1
ATOM 676 C CA . ILE A 1 89 ? -8.349 -5.026 17.449 1.00 97.56 89 ILE A CA 1
ATOM 677 C C . ILE A 1 89 ? -7.026 -4.491 18.005 1.00 97.56 89 ILE A C 1
ATOM 679 O O . ILE A 1 89 ? -6.047 -4.439 17.265 1.00 97.56 89 ILE A O 1
ATOM 683 N N . LEU A 1 90 ? -6.957 -4.149 19.295 1.00 97.62 90 LEU A N 1
ATOM 684 C CA . LEU A 1 90 ? -5.728 -3.657 19.925 1.00 97.62 90 LEU A CA 1
ATOM 685 C C . LEU A 1 90 ? -4.586 -4.668 19.814 1.00 97.62 90 LEU A C 1
ATOM 687 O O . LEU A 1 90 ? -3.478 -4.299 19.434 1.00 97.62 90 LEU A O 1
ATOM 691 N N . GLY A 1 91 ? -4.874 -5.957 20.009 1.00 97.12 91 GLY A N 1
ATOM 692 C CA . GLY A 1 91 ? -3.903 -7.032 19.813 1.00 97.12 91 GLY A CA 1
ATOM 693 C C . GLY A 1 91 ? -3.303 -7.070 18.402 1.00 97.12 91 GLY A C 1
ATOM 694 O O . GLY A 1 91 ? -2.213 -7.600 18.202 1.00 97.12 91 GLY A O 1
ATOM 695 N N . THR A 1 92 ? -3.945 -6.479 17.390 1.00 97.81 92 THR A N 1
ATOM 696 C CA . THR A 1 92 ? -3.353 -6.376 16.044 1.00 97.81 92 THR A CA 1
ATOM 697 C C . THR A 1 92 ? -2.198 -5.375 15.957 1.00 97.81 92 THR A C 1
ATOM 699 O O . THR A 1 92 ? -1.421 -5.427 15.002 1.00 97.81 92 THR A O 1
ATOM 702 N N . LEU A 1 93 ? -2.069 -4.486 16.944 1.00 97.88 93 LEU A N 1
ATOM 703 C CA . LEU A 1 93 ? -1.152 -3.344 16.952 1.00 97.88 93 LEU A CA 1
ATOM 704 C C . LEU A 1 93 ? 0.138 -3.606 17.747 1.00 97.88 93 LEU A C 1
ATOM 706 O O . LEU A 1 93 ? 1.051 -2.795 17.673 1.00 97.88 93 LEU A O 1
ATOM 710 N N . GLU A 1 94 ? 0.251 -4.740 18.447 1.00 95.19 94 GLU A N 1
ATOM 711 C CA . GLU A 1 94 ? 1.343 -5.079 19.388 1.00 95.19 94 GLU A CA 1
ATOM 712 C C . GLU A 1 94 ? 2.774 -4.908 18.839 1.00 95.19 94 GLU A C 1
ATOM 714 O O . GLU A 1 94 ? 3.713 -4.702 19.605 1.00 95.19 94 GLU A O 1
ATOM 719 N N . LEU A 1 95 ? 2.964 -5.000 17.518 1.00 96.12 95 LEU A N 1
ATOM 720 C CA . LEU A 1 95 ? 4.274 -4.813 16.883 1.00 96.12 95 LEU A CA 1
ATOM 721 C C . LEU A 1 95 ? 4.736 -3.345 16.864 1.00 96.12 95 LEU A C 1
ATOM 723 O O . LEU A 1 95 ? 5.930 -3.089 16.717 1.00 96.12 95 LEU A O 1
ATOM 727 N N . HIS A 1 96 ? 3.814 -2.392 17.022 1.00 96.75 96 HIS A N 1
ATOM 728 C CA . HIS A 1 96 ? 4.071 -0.949 17.043 1.00 96.75 96 HIS A CA 1
ATOM 729 C C . HIS A 1 96 ? 3.692 -0.412 18.423 1.00 96.75 96 HIS A C 1
ATOM 731 O O . HIS A 1 96 ? 2.559 0.008 18.649 1.00 96.75 96 HIS A O 1
ATOM 737 N N . LYS A 1 97 ? 4.640 -0.505 19.366 1.00 95.69 97 LYS A N 1
ATOM 738 C CA . LYS A 1 97 ? 4.402 -0.267 20.800 1.00 95.69 97 LYS A CA 1
ATOM 739 C C . LYS A 1 97 ? 3.777 1.093 21.101 1.00 95.69 97 LYS A C 1
ATOM 741 O O . LYS A 1 97 ? 2.835 1.148 21.874 1.00 95.69 97 LYS A O 1
ATOM 746 N N . ASP A 1 98 ? 4.250 2.151 20.451 1.00 96.12 98 ASP A N 1
ATOM 747 C CA . ASP A 1 98 ? 3.731 3.514 20.609 1.00 96.12 98 ASP A CA 1
ATOM 748 C C . ASP A 1 98 ? 2.246 3.616 20.230 1.00 96.12 98 ASP A C 1
ATOM 750 O O . ASP A 1 98 ? 1.451 4.216 20.950 1.00 96.12 98 ASP A O 1
ATOM 754 N N . ILE A 1 99 ? 1.858 2.971 19.126 1.00 97.31 99 ILE A N 1
ATOM 755 C CA . ILE A 1 99 ? 0.465 2.914 18.667 1.00 97.31 99 ILE A CA 1
ATOM 756 C C . ILE A 1 99 ? -0.378 2.067 19.628 1.00 97.31 99 ILE A C 1
ATOM 758 O O . ILE A 1 99 ? -1.503 2.438 19.959 1.00 97.31 99 ILE A O 1
ATOM 762 N N . PHE A 1 100 ? 0.148 0.917 20.057 1.00 97.94 100 PHE A N 1
ATOM 763 C CA . PHE A 1 100 ? -0.546 -0.008 20.952 1.00 97.94 100 PHE A CA 1
ATOM 764 C C . PHE A 1 100 ? -0.802 0.593 22.340 1.00 97.94 100 PHE A C 1
ATOM 766 O O . PHE A 1 100 ? -1.919 0.475 22.845 1.00 97.94 100 PHE A O 1
ATOM 773 N N . GLU A 1 101 ? 0.201 1.238 22.937 1.00 97.88 101 GLU A N 1
ATOM 774 C CA . GLU A 1 101 ? 0.102 1.890 24.249 1.00 97.88 101 GLU A CA 1
ATOM 775 C C . GLU A 1 101 ? -0.948 3.003 24.210 1.00 97.88 101 GLU A C 1
ATOM 777 O O . GLU A 1 101 ? -1.915 2.950 24.967 1.00 97.88 101 GLU A O 1
ATOM 782 N N . LEU A 1 102 ? -0.866 3.917 23.232 1.00 97.75 102 LEU A N 1
ATOM 783 C CA . LEU A 1 102 ? -1.863 4.978 23.060 1.00 97.75 102 LEU A CA 1
ATOM 784 C C . LEU A 1 102 ? -3.285 4.420 22.902 1.00 97.75 102 LEU A C 1
ATOM 786 O O . LEU A 1 102 ? -4.242 4.948 23.474 1.00 97.75 102 LEU A O 1
ATOM 790 N N . ALA A 1 103 ? -3.436 3.362 22.104 1.00 97.50 103 ALA A N 1
ATOM 791 C CA . ALA A 1 103 ? -4.731 2.745 21.862 1.00 97.50 103 ALA A CA 1
ATOM 792 C C . ALA A 1 103 ? -5.304 2.077 23.121 1.00 97.50 103 ALA A C 1
ATOM 794 O O . ALA A 1 103 ? -6.506 2.179 23.368 1.00 97.50 103 ALA A O 1
ATOM 795 N N . SER A 1 104 ? -4.449 1.413 23.902 1.00 97.88 104 SER A N 1
ATOM 796 C CA . SER A 1 104 ? -4.820 0.735 25.148 1.00 97.88 104 SER A CA 1
ATOM 797 C C . SER A 1 104 ? -5.229 1.743 26.217 1.00 97.88 104 SER A C 1
ATOM 799 O O . SER A 1 104 ? -6.345 1.653 26.726 1.00 97.88 104 SER A O 1
ATOM 801 N N . ASP A 1 105 ? -4.416 2.777 26.444 1.00 98.00 105 ASP A N 1
ATOM 802 C CA . ASP A 1 105 ? -4.717 3.852 27.395 1.00 98.00 105 ASP A CA 1
ATOM 803 C C . ASP A 1 105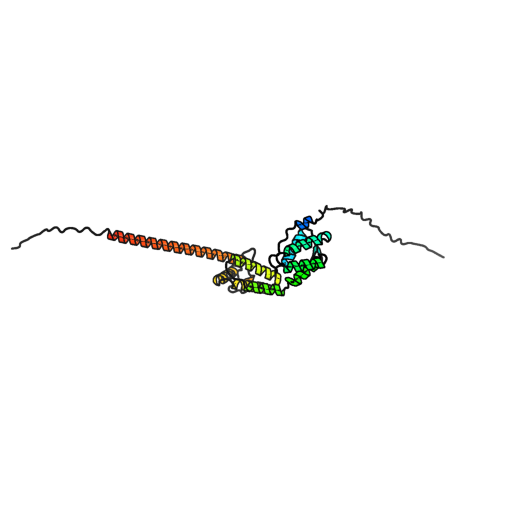 ? -6.033 4.559 27.038 1.00 98.00 105 ASP A C 1
ATOM 805 O O . ASP A 1 105 ? -6.895 4.794 27.889 1.00 98.00 105 ASP A O 1
ATOM 809 N N . THR A 1 106 ? -6.237 4.855 25.749 1.00 98.00 106 THR A N 1
ATOM 810 C CA . THR A 1 106 ? -7.475 5.491 25.274 1.00 98.00 106 THR A CA 1
ATOM 811 C C . THR A 1 106 ? -8.684 4.572 25.458 1.00 98.00 106 THR A C 1
ATOM 813 O O . THR A 1 106 ? -9.772 5.048 25.795 1.00 98.00 106 THR A O 1
ATOM 816 N N . ALA A 1 107 ? -8.525 3.263 25.238 1.00 97.56 107 ALA A N 1
ATOM 817 C CA . ALA A 1 107 ? -9.601 2.294 25.422 1.00 97.56 107 ALA A CA 1
ATOM 818 C C . ALA A 1 107 ? -10.008 2.188 26.894 1.00 97.56 107 ALA A C 1
ATOM 820 O O . ALA A 1 107 ? -11.205 2.201 27.185 1.00 97.56 107 ALA A O 1
ATOM 821 N N . GLU A 1 108 ? -9.045 2.152 27.813 1.00 97.44 108 GLU A N 1
ATOM 822 C CA . GLU A 1 108 ? -9.306 2.136 29.254 1.00 97.44 108 GLU A CA 1
ATOM 823 C C . GLU A 1 108 ? -10.044 3.399 29.714 1.00 97.44 108 GLU A C 1
ATOM 825 O O . GLU A 1 108 ? -11.040 3.300 30.427 1.00 97.44 108 GLU A O 1
ATOM 830 N N . GLN A 1 109 ? -9.640 4.575 29.226 1.00 97.75 109 GLN A N 1
ATOM 831 C CA . GLN A 1 109 ? -10.282 5.855 29.561 1.00 97.75 109 GLN A CA 1
ATOM 832 C C . GLN A 1 109 ? -11.710 6.006 29.011 1.00 97.75 109 GLN A C 1
ATOM 834 O O . GLN A 1 109 ? -12.483 6.814 29.521 1.00 97.75 109 GLN A O 1
ATOM 839 N N . ASN A 1 110 ? -12.064 5.265 27.957 1.00 97.00 110 ASN A N 1
ATOM 840 C CA . ASN A 1 110 ? -13.335 5.409 27.239 1.00 97.00 110 ASN A CA 1
ATOM 841 C C . ASN A 1 110 ? -14.235 4.168 27.345 1.00 97.00 110 ASN A C 1
ATOM 843 O O . ASN A 1 110 ? -15.061 3.934 26.455 1.00 97.00 110 ASN A O 1
ATOM 847 N N . ASP A 1 111 ? -14.072 3.351 28.389 1.00 96.12 111 ASP A N 1
ATOM 848 C CA . ASP A 1 111 ? -14.836 2.112 28.605 1.00 96.12 111 ASP A CA 1
ATOM 849 C C . ASP A 1 111 ? -14.828 1.177 27.380 1.00 96.12 111 ASP A C 1
ATOM 851 O O . ASP A 1 111 ? -15.820 0.523 27.050 1.00 96.12 111 ASP A O 1
ATOM 855 N N . HIS A 1 112 ? -13.710 1.130 26.655 1.00 96.75 112 HIS A N 1
ATOM 856 C CA . HIS A 1 112 ? -13.521 0.346 25.434 1.00 96.75 112 HIS A CA 1
ATOM 857 C C . HIS A 1 112 ? -14.497 0.710 24.304 1.00 96.75 112 HIS A C 1
ATOM 859 O O . HIS A 1 112 ? -14.860 -0.134 23.483 1.00 96.75 112 HIS A O 1
ATOM 865 N N . LYS A 1 113 ? -14.946 1.966 24.216 1.00 95.62 113 LYS A N 1
ATOM 866 C CA . LYS A 1 113 ? -15.679 2.447 23.037 1.00 95.62 113 LYS A CA 1
ATOM 867 C C . LYS A 1 113 ? -14.721 2.571 21.852 1.00 95.62 113 LYS A C 1
ATOM 869 O O . LYS A 1 113 ? -13.763 3.334 21.899 1.00 95.62 113 LYS A O 1
ATOM 874 N N . TRP A 1 114 ? -15.011 1.861 20.761 1.00 96.81 114 TRP A N 1
ATOM 875 C CA . TRP A 1 114 ? -14.126 1.833 19.589 1.00 96.81 114 TRP A CA 1
ATOM 876 C C . TRP A 1 114 ? -13.972 3.192 18.889 1.00 96.81 114 TRP A C 1
ATOM 878 O O . TRP A 1 114 ? -12.875 3.533 18.460 1.00 96.81 114 TRP A O 1
ATOM 888 N N . GLY A 1 115 ? -15.050 3.978 18.790 1.00 95.88 115 GLY A N 1
ATOM 889 C CA . GLY A 1 115 ? -15.044 5.269 18.087 1.00 95.88 115 GLY A CA 1
ATOM 890 C C . GLY A 1 115 ? -13.941 6.224 18.570 1.00 95.88 115 GLY A C 1
ATOM 891 O O . GLY A 1 115 ? -13.080 6.568 17.762 1.00 95.88 115 GLY A O 1
ATOM 892 N N . PRO A 1 116 ? -13.912 6.584 19.869 1.00 96.62 116 PRO A N 1
ATOM 893 C CA . PRO A 1 116 ? -12.861 7.430 20.441 1.00 96.62 116 PRO A CA 1
ATOM 894 C C . PRO A 1 116 ? -11.442 6.874 20.252 1.00 96.62 116 PRO A C 1
ATOM 896 O O . PRO A 1 116 ? -10.531 7.614 19.894 1.00 96.62 116 PRO A O 1
ATOM 899 N N . VAL A 1 117 ? -11.254 5.560 20.429 1.00 97.69 117 VAL A N 1
ATOM 900 C CA . VAL A 1 117 ? -9.945 4.906 20.250 1.00 97.69 117 VAL A CA 1
ATOM 901 C C . VAL A 1 117 ? -9.454 5.064 18.813 1.00 97.69 117 VAL A C 1
ATOM 903 O O . VAL A 1 117 ? -8.329 5.504 18.576 1.00 97.69 117 VAL A O 1
ATOM 906 N N . LYS A 1 118 ? -10.313 4.751 17.839 1.00 97.31 118 LYS A N 1
ATOM 907 C CA . LYS A 1 118 ? -10.007 4.909 16.416 1.00 97.31 118 LYS A CA 1
ATOM 908 C C . LYS A 1 118 ? -9.677 6.360 16.077 1.00 97.31 118 LYS A C 1
ATOM 910 O O . LYS A 1 118 ? -8.710 6.605 15.365 1.00 97.31 118 LYS A O 1
ATOM 915 N N . GLU A 1 119 ? -10.471 7.305 16.565 1.00 96.25 119 GLU A N 1
ATOM 916 C CA . GLU A 1 119 ? -10.278 8.732 16.306 1.00 96.25 119 GLU A CA 1
ATOM 917 C C . GLU A 1 119 ? -8.899 9.210 16.776 1.00 96.25 119 GLU A C 1
ATOM 919 O O . GLU A 1 119 ? -8.127 9.728 15.968 1.00 96.25 119 GLU A O 1
ATOM 924 N N . VAL A 1 120 ? -8.538 8.940 18.035 1.00 97.12 120 VAL A N 1
ATOM 925 C CA . VAL A 1 120 ? -7.236 9.325 18.607 1.00 97.12 120 VAL A CA 1
ATOM 926 C C . VAL A 1 120 ? -6.073 8.692 17.841 1.00 97.12 120 VAL A C 1
ATOM 928 O O . VAL A 1 120 ? -5.091 9.373 17.526 1.00 97.12 120 VAL A O 1
ATOM 931 N N . LEU A 1 121 ? -6.188 7.409 17.485 1.00 96.69 121 LEU A N 1
ATOM 932 C CA . LEU A 1 121 ? -5.165 6.709 16.709 1.00 96.69 121 LEU A CA 1
ATOM 933 C C . LEU A 1 121 ? -4.940 7.351 15.341 1.00 96.69 121 LEU A C 1
ATOM 935 O O . LEU A 1 121 ? -3.796 7.593 14.947 1.00 96.69 121 LEU A O 1
ATOM 939 N N . LEU A 1 122 ? -6.023 7.642 14.617 1.00 95.38 122 LEU A N 1
ATOM 940 C CA . LEU A 1 122 ? -5.934 8.237 13.287 1.00 95.38 122 LEU A CA 1
ATOM 941 C C . LEU A 1 122 ? -5.408 9.673 13.346 1.00 95.38 122 LEU A C 1
ATOM 943 O O . LEU A 1 122 ? -4.527 10.029 12.563 1.00 95.38 122 LEU A O 1
ATOM 947 N N . MET A 1 123 ? -5.872 10.471 14.310 1.00 95.06 123 MET A N 1
ATOM 948 C CA . MET A 1 123 ? -5.399 11.843 14.499 1.00 95.06 123 MET A CA 1
ATOM 949 C C . MET A 1 123 ? -3.927 11.917 14.908 1.00 95.06 123 MET A C 1
ATOM 951 O O . MET A 1 123 ? -3.267 12.909 14.602 1.00 95.06 123 MET A O 1
ATOM 955 N N . THR A 1 124 ? -3.397 10.894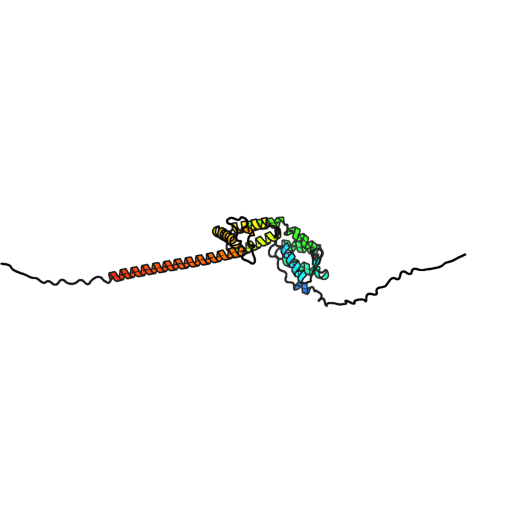 15.580 1.00 94.50 124 THR A N 1
ATOM 956 C CA . THR A 1 124 ? -2.011 10.896 16.069 1.00 94.50 124 THR A CA 1
ATOM 957 C C . THR A 1 124 ? -1.044 10.282 15.060 1.00 94.50 124 THR A C 1
ATOM 959 O O . THR A 1 124 ? -0.027 10.898 14.738 1.00 94.50 124 THR A O 1
ATOM 962 N N . HIS A 1 125 ? -1.365 9.102 14.520 1.00 93.69 125 HIS A N 1
ATOM 963 C CA . HIS A 1 125 ? -0.430 8.294 13.726 1.00 93.69 125 HIS A CA 1
ATOM 964 C C . HIS A 1 125 ? -0.760 8.224 12.229 1.00 93.69 125 HIS A C 1
ATOM 966 O O . HIS A 1 125 ? 0.096 7.811 11.447 1.00 93.69 125 HIS A O 1
ATOM 972 N N . ALA A 1 126 ? -1.958 8.641 11.810 1.00 92.12 126 ALA A N 1
ATOM 973 C CA . ALA A 1 126 ? -2.388 8.623 10.408 1.00 92.12 126 ALA A CA 1
ATOM 974 C C . ALA A 1 126 ? -2.647 10.034 9.848 1.00 92.12 126 ALA A C 1
ATOM 976 O O . ALA A 1 126 ? -3.488 10.216 8.967 1.00 92.12 126 ALA A O 1
ATOM 977 N N . LYS A 1 127 ? -1.908 11.042 10.336 1.00 92.38 127 LYS A N 1
ATOM 978 C CA . LYS A 1 127 ? -1.970 12.409 9.800 1.00 92.38 127 LYS A CA 1
ATOM 979 C C . LYS A 1 127 ? -1.579 12.423 8.331 1.00 92.38 127 LYS A C 1
ATOM 981 O O . LYS A 1 127 ? -0.534 11.890 7.950 1.00 92.38 127 LYS A O 1
ATOM 986 N N . ARG A 1 128 ? -2.399 13.080 7.513 1.00 90.56 128 ARG A N 1
ATOM 987 C CA . ARG A 1 128 ? -2.211 13.147 6.063 1.00 90.56 128 ARG A CA 1
ATOM 988 C C . ARG A 1 128 ? -0.830 13.689 5.693 1.00 90.56 128 ARG A C 1
ATOM 990 O O . ARG A 1 128 ? -0.189 13.147 4.800 1.00 90.56 128 ARG A O 1
ATOM 997 N N . GLU A 1 129 ? -0.368 14.717 6.393 1.00 92.12 129 GLU A N 1
ATOM 998 C CA . GLU A 1 129 ? 0.918 15.379 6.164 1.00 92.12 129 GLU A CA 1
ATOM 999 C C . GLU A 1 129 ? 2.077 14.401 6.376 1.00 92.12 129 GLU A C 1
ATOM 1001 O O . GLU A 1 129 ? 2.913 14.232 5.492 1.00 92.12 129 GLU A O 1
ATOM 1006 N N . SER A 1 130 ? 2.066 13.672 7.495 1.00 91.38 130 SER A N 1
ATOM 1007 C CA . SER A 1 130 ? 3.084 12.665 7.808 1.00 91.38 130 SER A CA 1
ATOM 1008 C C . SER A 1 130 ? 3.083 11.503 6.813 1.00 91.38 130 SER A C 1
ATOM 1010 O O . SER A 1 130 ? 4.141 10.983 6.463 1.00 91.38 130 SER A O 1
ATOM 1012 N N . LEU A 1 131 ? 1.908 11.101 6.317 1.00 92.38 131 LEU A N 1
ATOM 1013 C CA . LEU A 1 131 ? 1.814 10.074 5.278 1.00 92.38 131 LEU A CA 1
ATOM 1014 C C . LEU A 1 131 ? 2.370 10.564 3.930 1.00 92.38 131 LEU A C 1
ATOM 1016 O O . LEU A 1 131 ? 3.008 9.790 3.220 1.00 92.38 131 LEU A O 1
ATOM 1020 N N . ILE A 1 132 ? 2.160 11.838 3.577 1.00 94.12 132 ILE A N 1
ATOM 1021 C CA . ILE A 1 132 ? 2.735 12.450 2.367 1.00 94.12 132 ILE A CA 1
ATOM 1022 C C . ILE A 1 132 ? 4.261 12.545 2.477 1.00 94.12 132 ILE A C 1
ATOM 1024 O O . ILE A 1 132 ? 4.963 12.256 1.506 1.00 94.12 132 ILE A O 1
ATOM 1028 N N . GLU A 1 133 ? 4.787 12.936 3.638 1.00 94.25 133 GLU A N 1
ATOM 1029 C CA . GLU A 1 133 ? 6.231 12.978 3.893 1.00 94.25 133 GLU A CA 1
ATOM 1030 C C . GLU A 1 133 ? 6.866 11.598 3.732 1.00 94.25 133 GLU A C 1
ATOM 1032 O O . GLU A 1 133 ? 7.853 11.456 3.005 1.00 94.25 133 GLU A O 1
ATOM 1037 N N . GLU A 1 134 ? 6.264 10.567 4.327 1.00 93.31 134 GLU A N 1
ATOM 1038 C CA . GLU A 1 134 ? 6.752 9.199 4.178 1.00 93.31 134 GLU A CA 1
ATOM 1039 C C . GLU A 1 134 ? 6.641 8.701 2.734 1.00 93.31 134 GLU A C 1
ATOM 1041 O O . GLU A 1 134 ? 7.581 8.092 2.221 1.00 93.31 134 GLU A O 1
ATOM 1046 N N . PHE A 1 135 ? 5.537 8.994 2.041 1.00 94.75 135 PHE A N 1
ATOM 1047 C CA . PHE A 1 135 ? 5.372 8.658 0.627 1.00 94.75 135 PHE A CA 1
ATOM 1048 C C . PHE A 1 135 ? 6.502 9.249 -0.227 1.00 94.75 135 PHE A C 1
ATOM 1050 O O . PHE A 1 135 ? 7.137 8.539 -1.017 1.00 94.75 135 PHE A O 1
ATOM 1057 N N . ARG A 1 136 ? 6.806 10.538 -0.036 1.00 95.19 136 ARG A N 1
ATOM 1058 C CA . ARG A 1 136 ? 7.907 11.220 -0.731 1.00 95.19 136 ARG A CA 1
ATOM 1059 C C . ARG A 1 136 ? 9.255 10.604 -0.369 1.00 95.19 136 ARG A C 1
ATOM 1061 O O . ARG A 1 136 ? 10.047 10.305 -1.262 1.00 95.19 136 ARG A O 1
ATOM 1068 N N . ALA A 1 137 ? 9.505 10.359 0.916 1.00 95.12 137 ALA A N 1
ATOM 1069 C CA . ALA A 1 137 ? 10.753 9.768 1.383 1.00 95.12 137 ALA A CA 1
ATOM 1070 C C . ALA A 1 137 ? 10.963 8.350 0.823 1.00 95.12 137 ALA A C 1
ATOM 1072 O O . ALA A 1 137 ? 12.046 8.031 0.327 1.00 95.12 137 ALA A O 1
ATOM 1073 N N . SER A 1 138 ? 9.923 7.516 0.820 1.00 94.81 138 SER A N 1
ATOM 1074 C CA . SER A 1 138 ? 9.948 6.178 0.225 1.00 94.81 138 SER A CA 1
ATOM 1075 C C . SER A 1 138 ? 10.161 6.219 -1.292 1.00 94.81 138 SER A C 1
ATOM 1077 O O . SER A 1 138 ? 10.949 5.431 -1.816 1.00 94.81 138 SER A O 1
ATOM 1079 N N . THR A 1 139 ? 9.562 7.185 -1.992 1.00 95.38 139 THR A N 1
ATOM 1080 C CA . THR A 1 139 ? 9.783 7.397 -3.434 1.00 95.38 139 THR A CA 1
ATOM 1081 C C . THR A 1 139 ? 11.232 7.800 -3.738 1.00 95.38 139 THR A C 1
ATOM 1083 O O . THR A 1 139 ? 11.836 7.304 -4.691 1.00 95.38 139 THR A O 1
ATOM 1086 N N . ILE A 1 140 ? 11.835 8.659 -2.908 1.00 94.94 140 ILE A N 1
ATOM 1087 C CA . ILE A 1 140 ? 13.241 9.073 -3.049 1.00 94.94 140 ILE A CA 1
ATOM 1088 C C . ILE A 1 140 ? 14.191 7.893 -2.808 1.00 94.94 140 ILE A C 1
ATOM 1090 O O . ILE A 1 140 ? 15.145 7.714 -3.571 1.00 94.94 140 ILE A O 1
ATOM 1094 N N . ARG A 1 141 ? 13.928 7.087 -1.770 1.00 94.69 141 ARG A N 1
ATOM 1095 C CA . ARG A 1 141 ? 14.755 5.931 -1.383 1.00 94.69 141 ARG A CA 1
ATOM 1096 C C . ARG A 1 141 ? 14.644 4.745 -2.337 1.00 94.69 141 ARG A C 1
ATOM 1098 O O . ARG A 1 141 ? 15.514 3.874 -2.286 1.00 94.69 141 ARG A O 1
ATOM 1105 N N . LEU A 1 142 ? 13.609 4.693 -3.176 1.00 95.88 142 LEU A N 1
ATOM 1106 C CA . LEU A 1 142 ? 13.426 3.618 -4.141 1.00 95.88 142 LEU A CA 1
ATOM 1107 C C . LEU A 1 142 ? 14.632 3.528 -5.087 1.00 95.88 142 LEU A C 1
ATOM 1109 O O . LEU A 1 142 ? 15.039 4.514 -5.707 1.00 95.88 142 LEU A O 1
ATOM 1113 N N . LYS A 1 143 ? 15.183 2.320 -5.207 1.00 94.38 143 LYS A N 1
ATOM 1114 C CA . LYS A 1 143 ? 16.296 1.992 -6.099 1.00 94.38 143 LYS A CA 1
ATOM 1115 C C . LYS A 1 143 ? 15.957 0.744 -6.897 1.00 94.38 143 LYS A C 1
ATOM 1117 O O . LYS A 1 143 ? 15.381 -0.198 -6.358 1.00 94.38 143 LYS A O 1
ATOM 1122 N N . TYR A 1 144 ? 16.363 0.730 -8.159 1.00 94.75 144 TYR A N 1
ATOM 1123 C CA . TYR A 1 144 ? 16.313 -0.472 -8.974 1.00 94.75 144 TYR A CA 1
ATOM 1124 C C . TYR A 1 144 ? 17.485 -1.390 -8.606 1.00 94.75 144 TYR A C 1
ATOM 1126 O O . TYR A 1 144 ? 18.642 -1.026 -8.807 1.00 94.75 144 TYR A O 1
ATOM 1134 N N . ALA A 1 145 ? 17.184 -2.552 -8.026 1.00 91.50 145 ALA A N 1
ATOM 1135 C CA . ALA A 1 145 ? 18.168 -3.596 -7.724 1.00 91.50 145 ALA A CA 1
ATOM 1136 C C . ALA A 1 145 ? 17.922 -4.828 -8.603 1.00 91.50 145 ALA A C 1
ATOM 1138 O O . ALA A 1 145 ? 18.810 -5.283 -9.316 1.00 91.50 145 ALA A O 1
ATOM 1139 N N . ASP A 1 146 ? 16.682 -5.300 -8.595 1.00 93.31 146 ASP A N 1
ATOM 1140 C CA . ASP A 1 146 ? 16.153 -6.375 -9.421 1.00 93.31 146 ASP A CA 1
ATOM 1141 C C . ASP A 1 146 ? 14.683 -6.068 -9.743 1.00 93.31 146 ASP A C 1
ATOM 1143 O O . ASP A 1 146 ? 14.042 -5.259 -9.058 1.00 93.31 146 ASP A O 1
ATOM 1147 N N . VAL A 1 147 ? 14.155 -6.682 -10.806 1.00 94.56 147 VAL A N 1
ATOM 1148 C CA . VAL A 1 147 ? 12.807 -6.369 -11.295 1.00 94.56 147 VAL A CA 1
ATOM 1149 C C . VAL A 1 147 ? 11.717 -6.746 -10.291 1.00 94.56 147 VAL A C 1
ATOM 1151 O O . VAL A 1 147 ? 10.747 -6.001 -10.144 1.00 94.56 147 VAL A O 1
ATOM 1154 N N . ASP A 1 148 ? 11.877 -7.859 -9.574 1.00 94.06 148 ASP A N 1
ATOM 1155 C CA . ASP A 1 148 ? 10.839 -8.416 -8.707 1.00 94.06 148 ASP A CA 1
ATOM 1156 C C . ASP A 1 148 ? 10.660 -7.550 -7.461 1.00 94.06 148 ASP A C 1
ATOM 1158 O O . ASP A 1 148 ? 9.543 -7.121 -7.141 1.00 94.06 148 ASP A O 1
ATOM 1162 N N . LYS A 1 149 ? 11.769 -7.210 -6.798 1.00 94.81 149 LYS A N 1
ATOM 1163 C CA . LYS A 1 149 ? 11.787 -6.294 -5.659 1.00 94.81 149 LYS A CA 1
ATOM 1164 C C . LYS A 1 149 ? 11.313 -4.906 -6.062 1.00 94.81 149 LYS A C 1
ATOM 1166 O O . LYS A 1 149 ? 10.476 -4.330 -5.366 1.00 94.81 149 LYS A O 1
ATOM 1171 N N . PHE A 1 150 ? 11.792 -4.389 -7.196 1.00 96.25 150 PHE A N 1
ATOM 1172 C CA . PHE A 1 150 ? 11.355 -3.090 -7.698 1.00 96.25 150 PHE A CA 1
ATOM 1173 C C . PHE A 1 150 ? 9.841 -3.067 -7.937 1.00 96.25 150 PHE A C 1
ATOM 1175 O O . PHE A 1 150 ? 9.168 -2.157 -7.462 1.00 96.25 150 PHE A O 1
ATOM 1182 N N . CYS A 1 151 ? 9.281 -4.086 -8.597 1.00 95.81 151 CYS A N 1
ATOM 1183 C CA . CYS A 1 151 ? 7.838 -4.193 -8.811 1.00 95.81 151 CYS A CA 1
ATOM 1184 C C . CYS A 1 151 ? 7.068 -4.301 -7.487 1.00 95.81 151 CYS A C 1
ATOM 1186 O O . CYS A 1 151 ? 6.006 -3.695 -7.346 1.00 95.81 151 CYS A O 1
ATOM 1188 N N . ALA A 1 152 ? 7.574 -5.058 -6.509 1.00 94.56 152 ALA A N 1
ATOM 1189 C CA . ALA A 1 152 ? 6.930 -5.185 -5.205 1.00 94.56 152 ALA A CA 1
ATOM 1190 C C . ALA A 1 152 ? 6.880 -3.842 -4.459 1.00 94.56 152 ALA A C 1
ATOM 1192 O O . ALA A 1 152 ? 5.839 -3.481 -3.907 1.00 94.56 152 ALA A O 1
ATOM 1193 N N . ASP A 1 153 ? 7.973 -3.080 -4.470 1.00 95.44 153 ASP A N 1
ATOM 1194 C CA . ASP A 1 153 ? 8.040 -1.769 -3.822 1.00 95.44 153 ASP A CA 1
ATOM 1195 C C . ASP A 1 153 ? 7.251 -0.701 -4.601 1.00 95.44 153 ASP A C 1
ATOM 1197 O O . ASP A 1 153 ? 6.546 0.109 -3.996 1.00 95.44 153 ASP A O 1
ATOM 1201 N N . ALA A 1 154 ? 7.254 -0.762 -5.935 1.00 96.62 154 ALA A N 1
ATOM 1202 C CA . ALA A 1 154 ? 6.435 0.089 -6.795 1.00 96.62 154 ALA A CA 1
ATOM 1203 C C . ALA A 1 154 ? 4.929 -0.105 -6.531 1.00 96.62 154 ALA A C 1
ATOM 1205 O O . ALA A 1 154 ? 4.197 0.878 -6.422 1.00 96.62 154 ALA A O 1
ATOM 1206 N N . ARG A 1 155 ? 4.462 -1.348 -6.332 1.00 95.62 155 ARG A N 1
ATOM 1207 C CA . ARG A 1 155 ? 3.072 -1.635 -5.918 1.00 95.62 155 ARG A CA 1
ATOM 1208 C C . ARG A 1 155 ? 2.721 -1.020 -4.571 1.00 95.62 155 ARG A C 1
ATOM 1210 O O . ARG A 1 155 ? 1.635 -0.463 -4.425 1.00 95.62 155 ARG A O 1
ATOM 1217 N N . LYS A 1 156 ? 3.625 -1.098 -3.589 1.00 93.38 156 LYS A N 1
ATOM 1218 C CA . LYS A 1 156 ? 3.407 -0.485 -2.266 1.00 93.38 156 LYS A CA 1
ATOM 1219 C C . LYS A 1 156 ? 3.270 1.033 -2.381 1.00 93.38 156 LYS A C 1
ATOM 1221 O O . LYS A 1 156 ? 2.340 1.596 -1.805 1.00 93.38 156 LYS A O 1
ATOM 1226 N N . LEU A 1 157 ? 4.155 1.678 -3.144 1.00 95.50 157 LEU A N 1
ATOM 1227 C CA . LEU A 1 157 ? 4.109 3.121 -3.392 1.00 95.50 157 LEU A CA 1
ATOM 1228 C C . LEU A 1 157 ? 2.833 3.531 -4.130 1.00 95.50 157 LEU A C 1
ATOM 1230 O O . LEU A 1 157 ? 2.175 4.482 -3.720 1.00 95.50 157 LEU A O 1
ATOM 1234 N N . TYR A 1 158 ? 2.436 2.779 -5.156 1.00 95.50 158 TYR A N 1
ATOM 1235 C CA . TYR A 1 158 ? 1.190 3.025 -5.878 1.00 95.50 158 TYR A CA 1
ATOM 1236 C C . TYR A 1 158 ? -0.033 2.889 -4.966 1.00 95.50 158 TYR A C 1
ATOM 1238 O O . TYR A 1 158 ? -0.863 3.790 -4.905 1.00 95.50 158 TYR A O 1
ATOM 1246 N N . ALA A 1 159 ? -0.113 1.826 -4.162 1.00 92.25 159 ALA A N 1
ATOM 1247 C CA . ALA A 1 159 ? -1.188 1.657 -3.185 1.00 92.25 159 ALA A CA 1
ATOM 1248 C C . ALA A 1 159 ? -1.213 2.780 -2.128 1.00 92.25 159 ALA A C 1
ATOM 1250 O O . ALA A 1 159 ? -2.279 3.159 -1.642 1.00 92.25 159 ALA A O 1
ATOM 1251 N N . MET A 1 160 ? -0.056 3.330 -1.750 1.00 92.50 160 MET A N 1
ATOM 1252 C CA . MET A 1 160 ? 0.023 4.503 -0.876 1.00 92.50 160 MET A CA 1
ATOM 1253 C C . MET A 1 160 ? -0.493 5.766 -1.580 1.00 92.50 160 MET A C 1
ATOM 1255 O O . MET A 1 160 ? -1.323 6.469 -1.008 1.00 92.50 160 MET A O 1
ATOM 1259 N N . ALA A 1 161 ? -0.094 6.004 -2.831 1.00 94.25 161 ALA A N 1
ATOM 1260 C CA . ALA A 1 161 ? -0.561 7.140 -3.622 1.00 94.25 161 ALA A CA 1
ATOM 1261 C C . ALA A 1 161 ? -2.079 7.113 -3.842 1.00 94.25 161 ALA A C 1
ATOM 1263 O O . ALA A 1 161 ? -2.744 8.119 -3.616 1.00 94.25 161 ALA A O 1
ATOM 1264 N N . ILE A 1 162 ? -2.655 5.956 -4.183 1.00 93.69 162 ILE A N 1
ATOM 1265 C CA . ILE A 1 162 ? -4.109 5.801 -4.346 1.00 93.69 162 ILE A CA 1
ATOM 1266 C C . ILE A 1 162 ? -4.852 6.100 -3.038 1.00 93.69 162 ILE A C 1
ATOM 1268 O O . ILE A 1 162 ? -5.894 6.750 -3.062 1.00 93.69 162 ILE A O 1
ATOM 1272 N N . ARG A 1 163 ? -4.320 5.665 -1.888 1.00 89.56 163 ARG A N 1
ATOM 1273 C CA . ARG A 1 163 ? -4.919 5.959 -0.575 1.00 89.56 163 ARG A CA 1
ATOM 1274 C C . ARG A 1 163 ? -4.833 7.441 -0.214 1.00 89.56 163 ARG A C 1
ATOM 1276 O O . ARG A 1 163 ? -5.786 7.976 0.340 1.00 89.56 163 ARG A O 1
ATOM 1283 N N . LEU A 1 164 ? -3.713 8.095 -0.521 1.00 92.25 164 LEU A N 1
ATOM 1284 C CA . LEU A 1 164 ? -3.496 9.498 -0.173 1.00 92.25 164 LEU A CA 1
ATOM 1285 C C . LEU A 1 164 ? -4.220 10.450 -1.117 1.00 92.25 164 LEU A C 1
ATOM 1287 O O . LEU A 1 164 ? -4.901 11.369 -0.668 1.00 92.25 164 LEU A O 1
ATOM 1291 N N . PHE A 1 165 ? -4.078 10.259 -2.419 1.00 93.38 165 PHE A N 1
ATOM 1292 C CA . PHE A 1 165 ? -4.523 11.219 -3.426 1.00 93.38 165 PHE A CA 1
ATOM 1293 C C . PHE A 1 165 ? -5.821 10.802 -4.118 1.00 93.38 165 PHE A C 1
ATOM 1295 O O . PHE A 1 165 ? -6.461 11.638 -4.749 1.00 93.38 165 PHE A O 1
ATOM 1302 N N . GLY A 1 166 ? -6.241 9.546 -3.950 1.00 91.75 166 GLY A N 1
ATOM 1303 C CA . GLY A 1 166 ? -7.389 8.964 -4.635 1.00 91.75 166 GLY A CA 1
ATOM 1304 C C . GLY A 1 166 ? -7.021 8.417 -6.013 1.00 91.75 166 GLY A C 1
ATOM 1305 O O . GLY A 1 166 ? -6.164 8.955 -6.710 1.00 91.75 166 GLY A O 1
ATOM 1306 N N . ALA A 1 167 ? -7.715 7.359 -6.442 1.00 91.25 167 ALA A N 1
ATOM 1307 C CA . ALA A 1 167 ? -7.494 6.745 -7.755 1.00 91.25 167 ALA A CA 1
ATOM 1308 C C . ALA A 1 167 ? -7.801 7.679 -8.937 1.00 91.25 167 ALA A C 1
ATOM 1310 O O . ALA A 1 167 ? -7.233 7.516 -10.011 1.00 91.25 167 ALA A O 1
ATOM 1311 N N . GLY A 1 168 ? -8.677 8.667 -8.731 1.00 92.94 168 GLY A N 1
ATOM 1312 C CA . GLY A 1 168 ? -9.030 9.660 -9.745 1.00 92.94 168 GLY A CA 1
ATOM 1313 C C . GLY A 1 168 ? -8.022 10.802 -9.902 1.00 92.94 168 GLY A C 1
ATOM 1314 O O . GLY A 1 168 ? -8.166 11.596 -10.826 1.00 92.94 168 GLY A O 1
ATOM 1315 N N . ASN A 1 169 ? -7.011 10.917 -9.031 1.00 94.31 169 ASN A N 1
ATOM 1316 C CA . ASN A 1 169 ? -6.009 11.978 -9.137 1.00 94.31 169 ASN A CA 1
ATOM 1317 C C . ASN A 1 169 ? -4.917 11.590 -10.141 1.00 94.31 169 ASN A C 1
ATOM 1319 O O . ASN A 1 169 ? -3.819 11.163 -9.785 1.00 94.31 169 ASN A O 1
ATOM 1323 N N . THR A 1 170 ? -5.240 11.738 -11.422 1.00 93.88 170 THR A N 1
ATOM 1324 C CA . THR A 1 170 ? -4.362 11.364 -12.537 1.00 93.88 170 THR A CA 1
ATOM 1325 C C . THR A 1 170 ? -3.037 12.124 -12.544 1.00 93.88 170 THR A C 1
ATOM 1327 O O . THR A 1 170 ? -2.047 11.578 -13.021 1.00 93.88 170 THR A O 1
ATOM 1330 N N . TYR A 1 171 ? -2.985 13.339 -11.988 1.00 95.06 171 TYR A N 1
ATOM 1331 C CA . TYR A 1 171 ? -1.761 14.138 -11.895 1.00 95.06 171 TYR A CA 1
ATOM 1332 C C . TYR A 1 171 ? -0.723 13.486 -10.971 1.00 95.06 171 TYR A C 1
ATOM 1334 O O . TYR A 1 171 ? 0.398 13.211 -11.398 1.00 95.06 171 TYR A O 1
ATOM 1342 N N . GLU A 1 172 ? -1.112 13.164 -9.734 1.00 94.50 172 GLU A N 1
ATOM 1343 C CA . GLU A 1 172 ? -0.220 12.510 -8.763 1.00 94.50 172 GLU A CA 1
ATOM 1344 C C . GLU A 1 172 ? 0.179 11.104 -9.228 1.00 94.50 172 GLU A C 1
ATOM 1346 O O . GLU A 1 172 ? 1.331 10.690 -9.091 1.00 94.50 172 GLU A O 1
ATOM 1351 N N . ILE A 1 173 ? -0.759 10.373 -9.841 1.00 95.12 173 ILE A N 1
ATOM 1352 C CA . ILE A 1 173 ? -0.485 9.034 -10.368 1.00 95.12 173 ILE A CA 1
ATOM 1353 C C . ILE A 1 173 ? 0.474 9.082 -11.564 1.00 95.12 173 ILE A C 1
ATOM 1355 O O . ILE A 1 173 ? 1.410 8.281 -11.609 1.00 95.12 173 ILE A O 1
ATOM 1359 N N . ARG A 1 174 ? 0.307 10.036 -12.490 1.00 95.81 174 ARG A N 1
ATOM 1360 C CA . ARG A 1 174 ? 1.255 10.263 -13.592 1.00 95.81 174 ARG A CA 1
ATOM 1361 C C . ARG A 1 174 ? 2.648 10.559 -13.047 1.00 95.81 174 ARG A C 1
ATOM 1363 O O . ARG A 1 174 ? 3.593 9.865 -13.415 1.00 95.81 174 ARG A O 1
ATOM 1370 N N . GLY A 1 175 ? 2.755 11.528 -12.137 1.00 95.81 175 GLY A N 1
ATOM 1371 C CA . GLY A 1 175 ? 4.035 11.934 -11.555 1.00 95.81 175 GLY A CA 1
ATOM 1372 C C . GLY A 1 175 ? 4.738 10.792 -10.818 1.00 95.81 175 GLY A C 1
ATOM 1373 O O . GLY A 1 175 ? 5.954 10.625 -10.947 1.00 95.81 175 GLY A O 1
ATOM 1374 N N . LEU A 1 176 ? 3.985 9.943 -10.107 1.00 97.00 176 LEU A N 1
ATOM 1375 C CA . LEU A 1 176 ? 4.536 8.729 -9.508 1.00 97.00 176 LEU A CA 1
ATOM 1376 C C . LEU A 1 176 ? 5.083 7.780 -10.580 1.00 97.00 176 LEU A C 1
ATOM 1378 O O . LEU A 1 176 ? 6.219 7.337 -10.454 1.00 97.00 176 LEU A O 1
ATOM 1382 N N . ILE A 1 177 ? 4.309 7.461 -11.620 1.00 97.25 177 ILE A N 1
ATOM 1383 C CA . ILE A 1 177 ? 4.725 6.507 -12.661 1.00 97.25 177 ILE A CA 1
ATOM 1384 C C . ILE A 1 177 ? 5.975 6.999 -13.394 1.00 97.25 177 ILE A C 1
ATOM 1386 O O . ILE A 1 177 ? 6.928 6.235 -13.550 1.00 97.25 177 ILE A O 1
ATOM 1390 N N . GLU A 1 178 ? 6.018 8.274 -13.773 1.00 96.88 178 GLU A N 1
ATOM 1391 C CA . GLU A 1 178 ? 7.202 8.895 -14.374 1.00 96.88 178 GLU A CA 1
ATOM 1392 C C . GLU A 1 178 ? 8.411 8.809 -13.435 1.00 96.88 178 GLU A C 1
ATOM 1394 O O . GLU A 1 178 ? 9.500 8.403 -13.849 1.00 96.88 178 GLU A O 1
ATOM 1399 N N . THR A 1 179 ? 8.210 9.099 -12.145 1.00 97.19 179 THR A N 1
ATOM 1400 C CA . THR A 1 179 ? 9.267 8.986 -11.135 1.00 97.19 179 THR A CA 1
ATOM 1401 C C . THR A 1 179 ? 9.759 7.548 -10.999 1.00 97.19 179 THR A C 1
ATOM 1403 O O . THR A 1 179 ? 10.968 7.330 -10.965 1.00 97.19 179 THR A O 1
ATOM 1406 N N . LEU A 1 180 ? 8.866 6.555 -10.965 1.00 97.38 180 LEU A N 1
ATOM 1407 C CA . LEU A 1 180 ? 9.230 5.137 -10.902 1.00 97.38 180 LEU A CA 1
ATOM 1408 C C . LEU A 1 180 ? 10.057 4.733 -12.126 1.00 97.38 180 LEU A C 1
ATOM 1410 O O . LEU A 1 180 ? 11.125 4.143 -11.974 1.00 97.38 180 LEU A O 1
ATOM 1414 N N . VAL A 1 181 ? 9.614 5.099 -13.329 1.00 96.81 181 VAL A N 1
ATOM 1415 C CA . VAL A 1 181 ? 10.344 4.791 -14.565 1.00 96.81 181 VAL A CA 1
ATOM 1416 C C . VAL A 1 181 ? 11.703 5.492 -14.605 1.00 96.81 181 VAL A C 1
ATOM 1418 O O . VAL A 1 181 ? 12.677 4.881 -15.038 1.00 96.81 181 VAL A O 1
ATOM 1421 N N . SER A 1 182 ? 11.827 6.700 -14.046 1.00 96.38 182 SER A N 1
ATOM 1422 C CA . SER A 1 182 ? 13.121 7.390 -13.911 1.00 96.38 182 SER A CA 1
ATOM 1423 C C . SER A 1 182 ? 14.131 6.672 -12.999 1.00 96.38 182 SER A C 1
ATOM 1425 O O . SER A 1 182 ? 15.326 6.955 -13.065 1.00 96.38 182 SER A O 1
ATOM 1427 N N . LYS A 1 183 ? 13.679 5.740 -12.142 1.00 96.88 183 LYS A N 1
ATOM 1428 C CA . LYS A 1 183 ? 14.563 4.915 -11.297 1.00 96.88 183 LYS A CA 1
ATOM 1429 C C . LYS A 1 183 ? 15.114 3.689 -12.023 1.00 96.88 183 LYS A C 1
ATOM 1431 O O . LYS A 1 183 ? 15.985 3.017 -11.470 1.00 96.88 183 LYS A O 1
ATOM 1436 N N . LEU A 1 184 ? 14.603 3.372 -13.211 1.00 96.44 184 LEU A N 1
ATOM 1437 C CA . LEU A 1 184 ? 15.080 2.257 -14.020 1.00 96.44 184 LEU A CA 1
ATOM 1438 C C . LEU A 1 184 ? 16.384 2.633 -14.749 1.00 96.44 184 LEU A C 1
ATOM 1440 O O . LEU A 1 184 ? 16.603 3.803 -15.067 1.00 96.44 184 LEU A O 1
ATOM 1444 N N . PRO A 1 185 ? 17.233 1.646 -15.082 1.00 95.00 185 PRO A N 1
ATOM 1445 C CA . PRO A 1 185 ? 18.266 1.800 -16.104 1.00 95.00 185 PRO A CA 1
ATOM 1446 C C . PRO A 1 185 ? 17.708 2.415 -17.400 1.00 95.00 185 PRO A C 1
ATOM 1448 O O . PRO A 1 185 ? 16.579 2.120 -17.793 1.00 95.00 185 PRO A O 1
ATOM 1451 N N . ALA A 1 186 ? 18.478 3.284 -18.062 1.00 94.19 186 ALA A N 1
ATOM 1452 C CA . ALA A 1 186 ? 17.991 4.103 -19.180 1.00 94.19 186 ALA A CA 1
ATOM 1453 C C . ALA A 1 186 ? 17.495 3.277 -20.387 1.00 94.19 186 ALA A C 1
ATOM 1455 O O . ALA A 1 186 ? 16.489 3.610 -21.020 1.00 94.19 186 ALA A O 1
ATOM 1456 N N . ASP A 1 187 ? 18.174 2.173 -20.682 1.00 92.12 187 ASP A N 1
ATOM 1457 C CA . ASP A 1 187 ? 17.777 1.172 -21.675 1.00 92.12 187 ASP A CA 1
ATOM 1458 C C . ASP A 1 187 ? 16.426 0.530 -21.326 1.00 92.12 187 ASP A C 1
ATOM 1460 O O . ASP A 1 187 ? 15.541 0.430 -22.176 1.00 92.12 187 ASP A O 1
ATOM 1464 N N . ARG A 1 188 ? 16.209 0.194 -20.053 1.00 93.25 188 ARG A N 1
ATOM 1465 C CA . ARG A 1 188 ? 14.930 -0.361 -19.585 1.00 93.25 188 ARG A CA 1
ATOM 1466 C C . ARG A 1 188 ? 13.808 0.656 -19.589 1.00 93.25 188 ARG A C 1
ATOM 1468 O O . ARG A 1 188 ? 12.698 0.324 -19.991 1.00 93.25 188 ARG A O 1
ATOM 1475 N N . ALA A 1 189 ? 14.084 1.880 -19.148 1.00 95.38 189 ALA A N 1
ATOM 1476 C CA . ALA A 1 189 ? 13.108 2.961 -19.159 1.00 95.38 189 ALA A CA 1
ATOM 1477 C C . ALA A 1 189 ? 12.618 3.226 -20.590 1.00 95.38 189 ALA A C 1
ATOM 1479 O O . ALA A 1 189 ? 11.415 3.226 -20.846 1.00 95.38 189 ALA A O 1
ATOM 1480 N N . SER A 1 190 ? 13.547 3.369 -21.540 1.00 94.25 190 SER A N 1
ATOM 1481 C CA . SER A 1 190 ? 13.217 3.583 -22.954 1.00 94.25 190 SER A CA 1
ATOM 1482 C C . SER A 1 190 ? 12.496 2.386 -23.587 1.00 94.25 190 SER A C 1
ATOM 1484 O O . SER A 1 190 ? 11.507 2.585 -24.299 1.00 94.25 190 SER A O 1
ATOM 1486 N N . GLY A 1 191 ? 12.919 1.153 -23.286 1.00 94.44 191 GLY A N 1
ATOM 1487 C CA . GLY A 1 191 ? 12.241 -0.067 -23.733 1.00 94.44 191 GLY A CA 1
ATOM 1488 C C . GLY A 1 191 ? 10.806 -0.173 -23.210 1.00 94.44 191 GLY A C 1
ATOM 1489 O O . GLY A 1 191 ? 9.886 -0.442 -23.982 1.00 94.44 191 GLY A O 1
ATOM 1490 N N . LEU A 1 192 ? 10.595 0.115 -21.922 1.00 95.88 192 LEU A N 1
ATOM 1491 C CA . LEU A 1 192 ? 9.273 0.126 -21.294 1.00 95.88 192 LEU A CA 1
ATOM 1492 C C . LEU A 1 192 ? 8.355 1.166 -21.940 1.00 95.88 192 LEU A C 1
ATOM 1494 O O . LEU A 1 192 ? 7.246 0.827 -22.347 1.00 95.88 192 LEU A O 1
ATOM 1498 N N . ILE A 1 193 ? 8.823 2.408 -22.077 1.00 95.12 193 ILE A N 1
ATOM 1499 C CA . ILE A 1 193 ? 8.044 3.496 -22.681 1.00 95.12 193 ILE A CA 1
ATOM 1500 C C . ILE A 1 193 ? 7.672 3.154 -24.129 1.00 95.12 193 ILE A C 1
ATOM 1502 O O . ILE A 1 193 ? 6.518 3.332 -24.520 1.00 95.12 193 ILE A O 1
ATOM 1506 N N . SER A 1 194 ? 8.615 2.632 -24.917 1.00 94.25 194 SER A N 1
ATOM 1507 C CA . SER A 1 194 ? 8.373 2.251 -26.317 1.00 94.25 194 SER A CA 1
ATOM 1508 C C . SER A 1 194 ? 7.315 1.152 -26.434 1.00 94.25 194 SER A C 1
ATOM 1510 O O . SER A 1 194 ? 6.426 1.216 -27.283 1.00 94.25 194 SER A O 1
ATOM 1512 N N . GLU A 1 195 ? 7.373 0.161 -25.547 1.00 94.56 195 GLU A N 1
ATOM 1513 C CA . GLU A 1 195 ? 6.427 -0.949 -25.539 1.00 94.56 195 GLU A CA 1
ATOM 1514 C C . GLU A 1 195 ? 5.025 -0.510 -25.085 1.00 94.56 195 GLU A C 1
ATOM 1516 O O . GLU A 1 195 ? 4.032 -0.965 -25.652 1.00 94.56 195 GLU A O 1
ATOM 1521 N N . VAL A 1 196 ? 4.924 0.434 -24.141 1.00 95.19 196 VAL A N 1
ATOM 1522 C CA . VAL A 1 196 ? 3.646 1.071 -23.774 1.00 95.19 196 VAL A CA 1
ATOM 1523 C C . VAL A 1 196 ? 3.042 1.815 -24.964 1.00 95.19 196 VAL A C 1
ATOM 1525 O O . VAL A 1 196 ? 1.866 1.617 -25.259 1.00 95.19 196 VAL A O 1
ATOM 1528 N N . HIS A 1 197 ? 3.835 2.614 -25.688 1.00 94.31 197 HIS A N 1
ATOM 1529 C CA . HIS A 1 197 ? 3.359 3.306 -26.892 1.00 94.31 197 HIS A CA 1
ATOM 1530 C C . HIS A 1 197 ? 2.825 2.320 -27.933 1.00 94.31 197 HIS A C 1
ATOM 1532 O O . HIS A 1 197 ? 1.755 2.538 -28.499 1.00 94.31 197 HIS A O 1
ATOM 1538 N N . ARG A 1 198 ? 3.538 1.207 -28.146 1.00 93.38 198 ARG A N 1
ATOM 1539 C CA . ARG A 1 198 ? 3.127 0.154 -29.078 1.00 93.38 198 ARG A CA 1
ATOM 1540 C C . ARG A 1 198 ? 1.812 -0.511 -28.660 1.00 93.38 198 ARG A C 1
ATOM 1542 O O . ARG A 1 198 ? 0.954 -0.729 -29.508 1.00 93.38 198 ARG A O 1
ATOM 1549 N N . ILE A 1 199 ? 1.656 -0.856 -27.380 1.00 93.06 199 ILE A N 1
ATOM 1550 C CA . ILE A 1 199 ? 0.467 -1.557 -26.860 1.00 93.06 199 ILE A CA 1
ATOM 1551 C C . ILE A 1 199 ? -0.761 -0.652 -26.866 1.00 93.06 199 ILE A C 1
ATOM 1553 O O . ILE A 1 199 ? -1.828 -1.075 -27.302 1.00 93.06 199 ILE A O 1
ATOM 1557 N N . ALA A 1 200 ? -0.605 0.591 -26.418 1.00 92.38 200 ALA A N 1
ATOM 1558 C CA . ALA A 1 200 ? -1.693 1.559 -26.355 1.00 92.38 200 ALA A CA 1
ATOM 1559 C C . ALA A 1 200 ? -1.957 2.265 -27.700 1.00 92.38 200 ALA A C 1
ATOM 1561 O O . ALA A 1 200 ? -2.788 3.168 -27.758 1.00 92.38 200 ALA A O 1
ATOM 1562 N N . ASN A 1 201 ? -1.267 1.860 -28.776 1.00 92.12 201 ASN A N 1
ATOM 1563 C CA . ASN A 1 201 ? -1.355 2.465 -30.107 1.00 92.12 201 ASN A CA 1
ATOM 1564 C C . ASN A 1 201 ? -1.213 3.999 -30.068 1.00 92.12 201 ASN A C 1
ATOM 1566 O O . ASN A 1 201 ? -1.953 4.738 -30.721 1.00 92.12 201 ASN A O 1
ATOM 1570 N N . LEU A 1 202 ? -0.280 4.480 -29.245 1.00 89.81 202 LEU A N 1
ATOM 1571 C CA . LEU A 1 202 ? -0.007 5.903 -29.115 1.00 89.81 202 LEU A CA 1
ATOM 1572 C C . LEU A 1 202 ? 0.832 6.368 -30.303 1.00 89.81 202 LEU A C 1
ATOM 1574 O O . LEU A 1 202 ? 1.769 5.689 -30.728 1.00 89.81 202 LEU A O 1
ATOM 1578 N N . GLY A 1 203 ? 0.534 7.570 -30.796 1.00 83.94 203 GLY A N 1
ATOM 1579 C CA . GLY A 1 203 ? 1.423 8.259 -31.723 1.00 83.94 203 GLY A CA 1
ATOM 1580 C C . GLY A 1 203 ? 2.808 8.455 -31.102 1.00 83.94 203 GLY A C 1
ATOM 1581 O O . GLY A 1 203 ? 2.950 8.523 -29.876 1.00 83.94 203 GLY A O 1
ATOM 1582 N N . ALA A 1 204 ? 3.834 8.552 -31.949 1.00 76.06 204 ALA A N 1
ATOM 1583 C CA . ALA A 1 204 ? 5.201 8.773 -31.493 1.00 76.06 204 ALA A CA 1
ATOM 1584 C C . ALA A 1 204 ? 5.274 10.001 -30.560 1.00 76.06 204 ALA A C 1
ATOM 1586 O O . ALA A 1 204 ? 4.738 11.057 -30.890 1.00 76.06 204 ALA A O 1
ATOM 1587 N N . TYR A 1 205 ? 5.955 9.855 -29.417 1.00 69.94 205 TYR A N 1
ATOM 1588 C CA . TYR A 1 205 ? 6.235 10.931 -28.450 1.00 69.94 205 TYR A CA 1
ATOM 1589 C C . TYR A 1 205 ? 5.022 11.503 -27.694 1.00 69.94 205 TYR A C 1
ATOM 1591 O O . TYR A 1 205 ? 5.024 12.668 -27.297 1.00 69.94 205 TYR A O 1
ATOM 1599 N N . THR A 1 206 ? 3.994 10.692 -27.444 1.00 84.56 206 THR A N 1
ATOM 1600 C CA . THR A 1 206 ? 2.831 11.129 -26.658 1.00 84.56 206 THR A CA 1
ATOM 1601 C C . THR A 1 206 ? 3.174 11.211 -25.155 1.00 84.56 206 THR A C 1
ATOM 1603 O O . THR A 1 206 ? 3.578 10.203 -24.571 1.00 84.56 206 THR A O 1
ATOM 1606 N N . PRO A 1 207 ? 2.965 12.359 -24.473 1.00 86.50 207 PRO A N 1
ATOM 1607 C CA . PRO A 1 207 ? 3.246 12.505 -23.036 1.00 86.50 207 PRO A CA 1
ATOM 1608 C C . PRO A 1 207 ? 2.247 11.757 -22.133 1.00 86.50 207 PRO A C 1
ATOM 1610 O O . PRO A 1 207 ? 2.441 11.666 -20.926 1.00 86.50 207 PRO A O 1
ATOM 1613 N N . GLU A 1 208 ? 1.181 11.200 -22.707 1.00 88.62 208 GLU A N 1
ATOM 1614 C CA . GLU A 1 208 ? 0.111 10.488 -21.996 1.00 88.62 208 GLU A CA 1
ATOM 1615 C C . GLU A 1 208 ? 0.438 9.016 -21.695 1.00 88.62 208 GLU A C 1
ATOM 1617 O O . GLU A 1 208 ? -0.345 8.329 -21.036 1.00 88.62 208 GLU A O 1
ATOM 1622 N N . TRP A 1 209 ? 1.603 8.521 -22.130 1.00 93.56 209 TRP A N 1
ATOM 1623 C CA . TRP A 1 209 ? 2.012 7.130 -21.918 1.00 93.56 209 TRP A CA 1
ATOM 1624 C C . TRP A 1 209 ? 1.945 6.638 -20.456 1.00 93.56 209 TRP A C 1
ATOM 1626 O O . TRP A 1 209 ? 1.588 5.471 -20.283 1.00 93.56 209 TRP A O 1
ATOM 1636 N N . PRO A 1 210 ? 2.209 7.443 -19.396 1.00 94.56 210 PRO A N 1
ATOM 1637 C CA . PRO A 1 210 ? 2.218 6.928 -18.023 1.00 94.56 210 PRO A CA 1
ATOM 1638 C C . PRO A 1 210 ? 0.865 6.375 -17.570 1.00 94.56 210 PRO A C 1
ATOM 1640 O O . PRO A 1 210 ? 0.819 5.526 -16.687 1.00 94.56 210 PRO A O 1
ATOM 1643 N N . LEU A 1 211 ? -0.231 6.853 -18.164 1.00 94.69 211 LEU A N 1
ATOM 1644 C CA . LEU A 1 211 ? -1.600 6.456 -17.822 1.00 94.69 211 LEU A CA 1
ATOM 1645 C C . LEU A 1 211 ? -2.282 5.649 -18.936 1.00 94.69 211 LEU A C 1
ATOM 1647 O O . LEU A 1 211 ? -3.448 5.289 -18.802 1.00 94.69 211 LEU A O 1
ATOM 1651 N N . ALA A 1 212 ? -1.581 5.380 -20.040 1.00 93.56 212 ALA A N 1
ATOM 1652 C CA . ALA A 1 212 ? -2.152 4.723 -21.213 1.00 93.56 212 ALA A CA 1
ATOM 1653 C C . ALA A 1 212 ? -2.407 3.221 -21.008 1.00 93.56 212 ALA A C 1
ATOM 1655 O O . ALA A 1 212 ? -3.186 2.615 -21.740 1.00 93.56 212 ALA A O 1
ATOM 1656 N N . VAL A 1 213 ? -1.750 2.624 -20.013 1.00 93.75 213 VAL A N 1
ATOM 1657 C CA . VAL A 1 213 ? -1.976 1.247 -19.570 1.00 93.75 213 VAL A CA 1
ATOM 1658 C C . VAL A 1 213 ? -2.195 1.223 -18.063 1.00 93.75 213 VAL A C 1
ATOM 1660 O O . VAL A 1 213 ? -1.732 2.105 -17.336 1.00 93.75 213 VAL A O 1
ATOM 1663 N N . ASN A 1 214 ? -2.866 0.180 -17.577 1.00 94.19 214 ASN A N 1
ATOM 1664 C CA . ASN A 1 214 ? -3.005 -0.040 -16.143 1.00 94.19 214 ASN A CA 1
ATOM 1665 C C . ASN A 1 214 ? -1.625 -0.182 -15.490 1.00 94.19 214 ASN A C 1
ATOM 1667 O O . ASN A 1 214 ? -0.725 -0.820 -16.038 1.00 94.19 214 ASN A O 1
ATOM 1671 N N . PHE A 1 215 ? -1.460 0.381 -14.295 1.00 94.81 215 PHE A N 1
ATOM 1672 C CA . PHE A 1 215 ? -0.198 0.279 -13.564 1.00 94.81 215 PHE A CA 1
ATOM 1673 C C . PHE A 1 215 ? 0.147 -1.180 -13.213 1.00 94.81 215 PHE A C 1
ATOM 1675 O O . PHE A 1 215 ? 1.268 -1.641 -13.441 1.00 94.81 215 PHE A O 1
ATOM 1682 N N . ASP A 1 216 ? -0.837 -1.919 -12.701 1.00 92.38 216 ASP A N 1
ATOM 1683 C CA . ASP A 1 216 ? -0.743 -3.326 -12.304 1.00 92.38 216 ASP A CA 1
ATOM 1684 C C . ASP A 1 216 ? -2.084 -4.037 -12.570 1.00 92.38 216 ASP A C 1
ATOM 1686 O O . ASP A 1 216 ? -3.084 -3.380 -12.864 1.00 92.38 216 ASP A O 1
ATOM 1690 N N . GLY A 1 217 ? -2.114 -5.369 -12.466 1.00 87.12 217 GLY A N 1
ATOM 1691 C CA . GLY A 1 217 ? -3.330 -6.172 -12.644 1.00 87.12 217 GLY A CA 1
ATOM 1692 C C . GLY A 1 217 ? -3.347 -6.991 -13.936 1.00 87.12 217 GLY A C 1
ATOM 1693 O O . GLY A 1 217 ? -2.364 -7.652 -14.272 1.00 87.12 217 GLY A O 1
ATOM 1694 N N . PHE A 1 218 ? -4.484 -6.997 -14.629 1.00 77.62 218 PHE A N 1
ATOM 1695 C CA . PHE A 1 218 ? -4.694 -7.779 -15.851 1.00 77.62 218 PHE A CA 1
ATOM 1696 C C . PHE A 1 218 ? -4.494 -6.912 -17.108 1.00 77.62 218 PHE A C 1
ATOM 1698 O O . PHE A 1 218 ? -4.374 -5.692 -17.013 1.00 77.62 218 PHE A O 1
ATOM 1705 N N . ASP A 1 219 ? -4.419 -7.554 -18.276 1.00 85.38 219 ASP A N 1
ATOM 1706 C CA . ASP A 1 219 ? -4.350 -6.901 -19.594 1.00 85.38 219 ASP A CA 1
ATOM 1707 C C . ASP A 1 219 ? -3.095 -6.053 -19.856 1.00 85.38 219 ASP A C 1
ATOM 1709 O O . ASP A 1 219 ? -3.155 -4.869 -20.163 1.00 85.38 219 ASP A O 1
ATOM 1713 N N . GLN A 1 220 ? -1.925 -6.699 -19.794 1.00 88.00 220 GLN A N 1
ATOM 1714 C CA . GLN A 1 220 ? -0.623 -6.089 -20.115 1.00 88.00 220 GLN A CA 1
ATOM 1715 C C . GLN A 1 220 ? -0.310 -4.815 -19.301 1.00 88.00 220 GLN A C 1
ATOM 1717 O O . GLN A 1 220 ? 0.018 -3.777 -19.878 1.00 88.00 220 GLN A O 1
ATOM 1722 N N . PRO A 1 221 ? -0.351 -4.882 -17.958 1.00 95.31 221 PRO A N 1
ATOM 1723 C CA . PRO A 1 221 ? -0.059 -3.721 -17.128 1.00 95.31 221 PRO A CA 1
ATOM 1724 C C . PRO A 1 221 ? 1.405 -3.284 -17.246 1.00 95.31 221 PRO A C 1
ATOM 1726 O O . PRO A 1 221 ? 2.278 -4.090 -17.584 1.00 95.31 221 PRO A O 1
ATOM 1729 N N . LEU A 1 222 ? 1.696 -2.042 -16.857 1.00 96.25 222 LEU A N 1
ATOM 1730 C CA . LEU A 1 222 ? 3.036 -1.448 -16.861 1.00 96.25 222 LEU A CA 1
ATOM 1731 C C . LEU A 1 222 ? 4.082 -2.353 -16.185 1.00 96.25 222 LEU A C 1
ATOM 1733 O O . LEU A 1 222 ? 5.118 -2.663 -16.779 1.00 96.25 222 LEU A O 1
ATOM 1737 N N . LEU A 1 223 ? 3.799 -2.846 -14.972 1.00 96.06 223 LEU A N 1
ATOM 1738 C CA . LEU A 1 223 ? 4.708 -3.760 -14.261 1.00 96.06 223 LEU A CA 1
ATOM 1739 C C . LEU A 1 223 ? 4.823 -5.138 -14.937 1.00 96.06 223 LEU A C 1
ATOM 1741 O O . LEU A 1 223 ? 5.855 -5.804 -14.833 1.00 96.06 223 LEU A O 1
ATOM 1745 N N . GLY A 1 224 ? 3.787 -5.578 -15.651 1.00 95.38 224 GLY A N 1
ATOM 1746 C CA . GLY A 1 224 ? 3.812 -6.809 -16.443 1.00 95.38 224 GLY A CA 1
ATOM 1747 C C . GLY A 1 224 ? 4.692 -6.675 -17.687 1.00 95.38 224 GLY A C 1
ATOM 1748 O O . GLY A 1 224 ? 5.451 -7.590 -18.013 1.00 95.38 224 GLY A O 1
ATOM 1749 N N . ILE A 1 225 ? 4.641 -5.515 -18.345 1.00 96.12 225 ILE A N 1
ATOM 1750 C CA . ILE A 1 225 ? 5.516 -5.172 -19.469 1.00 96.12 225 ILE A CA 1
ATOM 1751 C C . ILE A 1 225 ? 6.976 -5.146 -19.004 1.00 96.12 225 ILE A C 1
ATOM 1753 O O . ILE A 1 225 ? 7.819 -5.796 -19.620 1.00 96.12 225 ILE A O 1
ATOM 1757 N N . LEU A 1 226 ? 7.268 -4.480 -17.883 1.00 96.06 226 LEU A N 1
ATOM 1758 C CA . LEU A 1 226 ? 8.621 -4.415 -17.322 1.00 96.06 226 LEU A CA 1
ATOM 1759 C C . LEU A 1 226 ? 9.196 -5.811 -17.021 1.00 96.06 226 LEU A C 1
ATOM 1761 O O . LEU A 1 226 ? 10.323 -6.119 -17.407 1.00 96.06 226 LEU A O 1
ATOM 1765 N N . ASN A 1 227 ? 8.405 -6.687 -16.396 1.00 93.94 227 ASN A N 1
ATOM 1766 C CA . ASN A 1 227 ? 8.809 -8.072 -16.137 1.00 93.94 227 ASN A CA 1
ATOM 1767 C C . ASN A 1 227 ? 9.070 -8.868 -17.422 1.00 93.94 227 ASN A C 1
ATOM 1769 O O . ASN A 1 227 ? 9.988 -9.689 -17.479 1.00 93.94 227 ASN A O 1
ATOM 1773 N N . ARG A 1 228 ? 8.270 -8.641 -18.470 1.00 94.25 228 ARG A N 1
ATOM 1774 C CA . ARG A 1 228 ? 8.474 -9.283 -19.772 1.00 94.25 228 ARG A CA 1
ATOM 1775 C C . ARG A 1 228 ? 9.792 -8.843 -20.409 1.00 94.25 228 ARG A C 1
ATOM 1777 O O . ARG A 1 228 ? 10.516 -9.706 -20.903 1.00 94.25 228 ARG A O 1
ATOM 1784 N N . LEU A 1 229 ? 10.111 -7.548 -20.359 1.00 93.50 229 LEU A N 1
ATOM 1785 C CA . LEU A 1 229 ? 11.375 -7.011 -20.871 1.00 93.50 229 LEU A CA 1
ATOM 1786 C C . LEU A 1 229 ? 12.579 -7.633 -20.153 1.00 93.50 229 LEU A C 1
ATOM 1788 O O . LEU A 1 229 ? 13.511 -8.082 -20.816 1.00 93.50 229 LEU A O 1
ATOM 1792 N N . GLU A 1 230 ? 12.521 -7.781 -18.823 1.00 91.69 230 GLU A N 1
ATOM 1793 C CA . GLU A 1 230 ? 13.602 -8.436 -18.072 1.00 91.69 230 GLU A CA 1
ATOM 1794 C C . GLU A 1 230 ? 13.844 -9.880 -18.537 1.00 91.69 230 GLU A C 1
ATOM 1796 O O . GLU A 1 230 ? 14.978 -10.302 -18.776 1.00 91.69 230 GLU A O 1
ATOM 1801 N N . ARG A 1 231 ? 12.768 -10.652 -18.722 1.00 90.38 231 ARG A N 1
ATOM 1802 C CA . ARG A 1 231 ? 12.874 -12.042 -19.190 1.00 90.38 231 ARG A CA 1
ATOM 1803 C C . ARG A 1 231 ? 13.447 -12.129 -20.603 1.00 90.38 231 ARG A C 1
ATOM 1805 O O . ARG A 1 231 ? 14.250 -13.020 -20.879 1.00 90.38 231 ARG A O 1
ATOM 1812 N N . GLN A 1 232 ? 13.055 -11.211 -21.487 1.00 90.19 232 GLN A N 1
ATOM 1813 C CA . GLN A 1 232 ? 13.582 -11.140 -22.851 1.00 90.19 232 GLN A CA 1
ATOM 1814 C C . GLN A 1 232 ? 15.077 -10.809 -22.854 1.00 90.19 232 GLN A C 1
ATOM 1816 O O . GLN A 1 232 ? 15.850 -11.490 -23.528 1.00 90.19 232 GLN A O 1
ATOM 1821 N N . GLU A 1 233 ? 15.517 -9.837 -22.056 1.00 86.25 233 GLU A N 1
ATOM 1822 C CA . GLU A 1 233 ? 16.940 -9.519 -21.912 1.00 86.25 233 GLU A CA 1
ATOM 1823 C C . GLU A 1 233 ? 17.748 -10.686 -21.339 1.00 86.25 233 GLU A C 1
ATOM 1825 O O . GLU A 1 233 ? 18.866 -10.945 -21.795 1.00 86.25 233 GLU A O 1
ATOM 1830 N N . GLY A 1 234 ? 17.201 -11.401 -20.352 1.00 84.38 234 GLY A N 1
ATOM 1831 C CA . GLY A 1 234 ? 17.813 -12.611 -19.803 1.00 84.38 234 GLY A CA 1
ATOM 1832 C C . GLY A 1 234 ? 17.990 -13.699 -20.867 1.00 84.38 234 GLY A C 1
ATOM 1833 O O . GLY A 1 234 ? 19.076 -14.268 -21.002 1.00 84.38 234 GLY A O 1
ATOM 1834 N N . ALA A 1 235 ? 16.961 -13.930 -21.687 1.00 85.75 235 ALA A N 1
ATOM 1835 C CA . ALA A 1 235 ? 17.017 -14.879 -22.796 1.00 85.75 235 ALA A CA 1
ATOM 1836 C C . ALA A 1 235 ? 18.054 -14.468 -23.856 1.00 85.75 235 ALA A C 1
ATOM 1838 O O . ALA A 1 235 ? 18.876 -15.289 -24.263 1.00 85.75 235 ALA A O 1
ATOM 1839 N N . VAL A 1 236 ? 18.089 -13.190 -24.252 1.00 86.69 236 VAL A N 1
ATOM 1840 C CA . VAL A 1 236 ? 19.073 -12.670 -25.218 1.00 86.69 236 VAL A CA 1
ATOM 1841 C C . VAL A 1 236 ? 20.500 -12.782 -24.678 1.00 86.69 236 VAL A C 1
ATOM 1843 O O . VAL A 1 236 ? 21.407 -13.170 -25.418 1.00 86.69 236 VAL A O 1
ATOM 1846 N N . ARG A 1 237 ? 20.723 -12.489 -23.390 1.00 83.31 237 ARG A N 1
ATOM 1847 C CA . ARG A 1 237 ? 22.035 -12.663 -22.744 1.00 83.31 237 ARG A CA 1
ATOM 1848 C C . ARG A 1 237 ? 22.483 -14.125 -22.751 1.00 83.31 237 ARG A C 1
ATOM 1850 O O . ARG A 1 237 ? 23.643 -14.384 -23.065 1.00 83.31 237 ARG A O 1
ATOM 1857 N N . SER A 1 238 ? 21.570 -15.056 -22.479 1.00 81.25 238 SER A N 1
ATOM 1858 C CA . SER A 1 238 ? 21.835 -16.500 -22.545 1.00 81.25 238 SER A CA 1
ATOM 1859 C C . SER A 1 238 ? 22.176 -16.962 -23.968 1.00 81.25 238 SER A C 1
ATOM 1861 O O . SER A 1 238 ? 23.178 -17.636 -24.190 1.00 81.25 238 SER A O 1
ATOM 1863 N N . LEU A 1 239 ? 21.426 -16.512 -24.978 1.00 81.62 239 LEU A N 1
ATOM 1864 C CA . LEU A 1 239 ? 21.729 -16.834 -26.377 1.00 81.62 239 LEU A CA 1
ATOM 1865 C C . LEU A 1 239 ? 23.095 -16.283 -26.814 1.00 81.62 239 LEU A C 1
ATOM 1867 O O . LEU A 1 239 ? 23.857 -16.969 -27.497 1.00 81.62 239 LEU A O 1
ATOM 1871 N N . ARG A 1 240 ? 23.447 -15.063 -26.385 1.00 79.94 240 ARG A N 1
ATOM 1872 C CA . ARG A 1 240 ? 24.761 -14.467 -26.672 1.00 79.94 240 ARG A CA 1
ATOM 1873 C C . ARG A 1 240 ? 25.907 -15.222 -25.998 1.00 79.94 240 ARG A C 1
ATOM 1875 O O . ARG A 1 240 ? 26.968 -15.339 -26.607 1.00 79.94 240 ARG A O 1
ATOM 1882 N N . SER A 1 241 ? 25.734 -15.723 -24.774 1.00 75.44 241 SER A N 1
ATOM 1883 C CA . SER A 1 241 ? 26.785 -16.502 -24.102 1.00 75.44 241 SER A CA 1
ATOM 1884 C C . SER A 1 241 ? 26.991 -17.869 -24.761 1.00 75.44 241 SER A C 1
ATOM 1886 O O . SER A 1 241 ? 28.138 -18.269 -24.960 1.00 75.44 241 SER A O 1
ATOM 1888 N N . VAL A 1 242 ? 25.911 -18.535 -25.187 1.00 76.00 242 VAL A N 1
ATOM 1889 C CA . VAL A 1 242 ? 25.972 -19.785 -25.966 1.00 76.00 242 VAL A CA 1
ATOM 1890 C C . VAL A 1 242 ? 26.641 -19.560 -27.324 1.00 76.00 242 VAL A C 1
ATOM 1892 O O . VAL A 1 242 ? 27.496 -20.341 -27.729 1.00 76.00 242 VAL A O 1
ATOM 1895 N N . SER A 1 243 ? 26.319 -18.464 -28.014 1.00 76.62 243 SER A N 1
ATOM 1896 C CA . SER A 1 243 ? 26.957 -18.127 -29.292 1.00 76.62 243 SER A CA 1
ATOM 1897 C C . SER A 1 243 ? 28.462 -17.874 -29.137 1.00 76.62 243 SER A C 1
ATOM 1899 O O . SER A 1 243 ? 29.250 -18.394 -29.924 1.00 76.62 243 SER A O 1
ATOM 1901 N N . LYS A 1 244 ? 28.885 -17.157 -28.085 1.00 73.44 244 LYS A N 1
ATOM 1902 C CA . LYS A 1 244 ? 30.310 -16.918 -27.799 1.00 73.44 244 LYS A CA 1
ATOM 1903 C C . LYS A 1 244 ? 31.067 -18.197 -27.442 1.00 73.44 244 LYS A C 1
ATOM 1905 O O . LYS A 1 244 ? 32.183 -18.378 -27.915 1.00 73.44 244 LYS A O 1
ATOM 1910 N N . SER A 1 245 ? 30.481 -19.082 -26.635 1.00 70.50 245 SER A N 1
ATOM 1911 C CA . SER A 1 245 ? 31.123 -20.355 -26.281 1.00 70.50 245 SER A CA 1
ATOM 1912 C C . SER A 1 245 ? 31.194 -21.315 -27.470 1.00 70.50 245 SER A C 1
ATOM 1914 O O . SER A 1 245 ? 32.201 -21.995 -27.643 1.00 70.50 245 SER A O 1
ATOM 1916 N N . SER A 1 246 ? 30.175 -21.320 -28.334 1.00 69.00 246 SER A N 1
ATOM 1917 C CA . SER A 1 246 ? 30.201 -22.065 -29.595 1.00 69.00 246 SER A CA 1
ATOM 1918 C C . SER A 1 246 ? 31.269 -21.530 -30.549 1.00 69.00 246 SER A C 1
ATOM 1920 O O . SER A 1 246 ? 31.995 -22.322 -31.138 1.00 69.00 246 SER A O 1
ATOM 1922 N N . ALA A 1 247 ? 31.396 -20.207 -30.685 1.00 70.75 247 ALA A N 1
ATOM 1923 C CA . ALA A 1 247 ? 32.430 -19.591 -31.514 1.00 70.75 247 ALA A CA 1
ATOM 1924 C C . ALA A 1 247 ? 33.844 -19.895 -30.989 1.00 70.75 247 ALA A C 1
ATOM 1926 O O . ALA A 1 247 ? 34.721 -20.238 -31.773 1.00 70.75 247 ALA A O 1
ATOM 1927 N N . ALA A 1 248 ? 34.047 -19.849 -29.668 1.00 71.25 248 ALA A N 1
ATOM 1928 C CA . ALA A 1 248 ? 35.324 -20.198 -29.047 1.00 71.25 248 ALA A CA 1
ATOM 1929 C C . ALA A 1 248 ? 35.708 -21.670 -29.282 1.00 71.25 248 ALA A C 1
ATOM 1931 O O . ALA A 1 248 ? 36.843 -21.950 -29.647 1.00 71.25 248 ALA A O 1
ATOM 1932 N N . ARG A 1 249 ? 34.755 -22.606 -29.153 1.00 72.88 249 ARG A N 1
ATOM 1933 C CA . ARG A 1 249 ? 34.994 -24.035 -29.435 1.00 72.88 249 ARG A CA 1
ATOM 1934 C C . ARG A 1 249 ? 35.305 -24.310 -30.905 1.00 72.88 249 ARG A C 1
ATOM 1936 O O . ARG A 1 249 ? 36.099 -25.195 -31.196 1.00 72.88 249 ARG A O 1
ATOM 1943 N N . MET A 1 250 ? 34.669 -23.581 -31.823 1.00 73.19 250 MET A N 1
ATOM 1944 C CA . MET A 1 250 ? 34.955 -23.699 -33.255 1.00 73.19 250 MET A CA 1
ATOM 1945 C C . MET A 1 250 ? 36.361 -23.190 -33.585 1.00 73.19 250 MET A C 1
ATOM 1947 O O . MET A 1 250 ? 37.077 -23.867 -34.311 1.00 73.19 250 MET A O 1
ATOM 1951 N N . ALA A 1 251 ? 36.775 -22.061 -33.001 1.00 72.00 251 ALA A N 1
ATOM 1952 C CA . ALA A 1 251 ? 38.130 -21.535 -33.168 1.00 72.00 251 ALA A CA 1
ATOM 1953 C C . ALA A 1 251 ? 39.200 -22.487 -32.599 1.00 72.00 251 ALA A C 1
ATOM 1955 O O . ALA A 1 251 ? 40.211 -22.734 -33.246 1.00 72.00 251 ALA A O 1
ATOM 1956 N N . GLU A 1 252 ? 38.953 -23.086 -31.429 1.00 71.12 252 GLU A N 1
ATOM 1957 C CA . GLU A 1 252 ? 39.850 -24.091 -30.836 1.00 71.12 252 GLU A CA 1
ATOM 1958 C C . GLU A 1 252 ? 39.937 -25.364 -31.701 1.00 71.12 252 GLU A C 1
ATOM 1960 O O . GLU A 1 252 ? 41.011 -25.934 -31.881 1.00 71.12 252 GLU A O 1
ATOM 1965 N N . ALA A 1 253 ? 38.821 -25.803 -32.293 1.00 71.12 253 ALA A N 1
ATOM 1966 C CA . ALA A 1 253 ? 38.813 -26.946 -33.206 1.00 71.12 253 ALA A CA 1
ATOM 1967 C C . ALA A 1 253 ? 39.578 -26.669 -34.514 1.00 71.12 253 ALA A C 1
ATOM 1969 O O . ALA A 1 253 ? 40.224 -27.577 -35.042 1.00 71.12 253 ALA A O 1
ATOM 1970 N N . GLU A 1 254 ? 39.520 -25.438 -35.025 1.00 70.50 254 GLU A N 1
ATOM 1971 C CA . GLU A 1 254 ? 40.269 -24.997 -36.208 1.00 70.50 254 GLU A CA 1
ATOM 1972 C C . GLU A 1 254 ? 41.781 -24.975 -35.928 1.00 70.50 254 GLU A C 1
ATOM 1974 O O . GLU A 1 254 ? 42.545 -25.585 -36.675 1.00 70.50 254 GLU A O 1
ATOM 1979 N N . GLU A 1 255 ? 42.203 -24.432 -34.781 1.00 71.31 255 GLU A N 1
ATOM 1980 C CA . GLU A 1 255 ? 43.611 -24.427 -34.354 1.00 71.31 255 GLU A CA 1
ATOM 1981 C C . GLU A 1 255 ? 44.179 -25.851 -34.187 1.00 71.31 255 GLU A C 1
ATOM 1983 O O . GLU A 1 255 ? 45.308 -26.138 -34.594 1.00 71.31 255 GLU A O 1
ATOM 1988 N N . VAL A 1 256 ? 43.385 -26.787 -33.653 1.00 72.31 256 VAL A N 1
ATOM 1989 C CA . VAL A 1 256 ? 43.785 -28.201 -33.526 1.00 72.31 256 VAL A CA 1
ATOM 1990 C C . VAL A 1 256 ? 43.896 -28.894 -34.890 1.00 72.31 256 VAL A C 1
ATOM 1992 O O . VAL A 1 256 ? 44.785 -29.732 -35.081 1.00 72.31 256 VAL A O 1
ATOM 1995 N N . CYS A 1 257 ? 43.014 -28.582 -35.841 1.00 70.00 257 CYS A N 1
ATOM 1996 C CA . CYS A 1 257 ? 43.096 -29.109 -37.204 1.00 70.00 257 CYS A CA 1
ATOM 1997 C C . CYS A 1 257 ? 44.342 -28.591 -37.932 1.00 70.00 257 CYS A C 1
ATOM 1999 O O . CYS A 1 257 ? 45.064 -29.390 -38.537 1.00 70.00 257 CYS A O 1
ATOM 2001 N N . ASP A 1 258 ? 44.640 -27.301 -37.804 1.00 68.94 258 ASP A N 1
ATOM 2002 C CA . ASP A 1 258 ? 45.823 -26.684 -38.404 1.00 68.94 258 ASP A CA 1
ATOM 2003 C C . ASP A 1 258 ? 47.120 -27.236 -37.797 1.00 68.94 258 ASP A C 1
ATOM 2005 O O . ASP A 1 258 ? 48.049 -27.599 -38.526 1.00 68.94 258 ASP A O 1
ATOM 2009 N N . ALA A 1 259 ? 47.173 -27.412 -36.473 1.00 67.75 259 ALA A N 1
ATOM 2010 C CA . ALA A 1 259 ? 48.319 -28.024 -35.801 1.00 67.75 259 ALA A CA 1
ATOM 2011 C C . ALA A 1 259 ? 48.580 -29.462 -36.291 1.00 67.75 259 ALA A C 1
ATOM 2013 O O . ALA A 1 259 ? 49.723 -29.822 -36.593 1.00 67.75 259 ALA A O 1
ATOM 2014 N N . LYS A 1 260 ? 47.520 -30.270 -36.451 1.00 71.06 260 LYS A N 1
ATOM 2015 C CA . LYS A 1 260 ? 47.621 -31.637 -36.992 1.00 71.06 260 LYS A CA 1
ATOM 2016 C C . LYS A 1 260 ? 48.048 -31.662 -38.460 1.00 71.06 260 LYS A C 1
ATOM 2018 O O . LYS A 1 260 ? 48.800 -32.554 -38.853 1.00 71.06 260 LYS A O 1
ATOM 2023 N N . ALA A 1 261 ? 47.610 -30.697 -39.270 1.00 66.62 261 ALA A N 1
ATOM 2024 C CA . ALA A 1 261 ? 48.024 -30.586 -40.668 1.00 66.62 261 ALA A CA 1
ATOM 2025 C C . ALA A 1 261 ? 49.525 -30.260 -40.798 1.00 66.62 261 ALA A C 1
ATOM 2027 O O . ALA A 1 261 ? 50.223 -30.849 -41.628 1.00 66.62 261 ALA A O 1
ATOM 2028 N N . VAL A 1 262 ? 50.050 -29.384 -39.935 1.00 69.50 262 VAL A N 1
ATOM 2029 C CA . VAL A 1 262 ? 51.483 -29.044 -39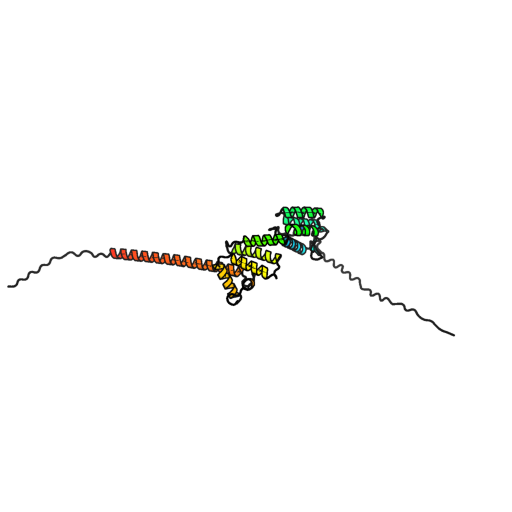.887 1.00 69.50 262 VAL A CA 1
ATOM 2030 C C . VAL A 1 262 ? 52.334 -30.227 -39.407 1.00 69.50 262 VAL A C 1
ATOM 2032 O O . VAL A 1 262 ? 53.435 -30.448 -39.920 1.00 69.50 262 VAL A O 1
ATOM 2035 N N . GLU A 1 263 ? 51.841 -31.012 -38.449 1.00 63.72 263 GLU A N 1
ATOM 2036 C CA . GLU A 1 263 ? 52.530 -32.212 -37.958 1.00 63.72 263 GLU A CA 1
ATOM 2037 C C . GLU A 1 263 ? 52.558 -33.330 -39.016 1.00 63.72 263 GLU A C 1
ATOM 2039 O O . GLU A 1 263 ? 53.611 -33.927 -39.265 1.00 63.72 263 GLU A O 1
ATOM 2044 N N . ALA A 1 264 ? 51.450 -33.533 -39.737 1.00 62.47 264 ALA A N 1
ATOM 2045 C CA . ALA A 1 264 ? 51.382 -34.466 -40.862 1.00 62.47 264 ALA A CA 1
ATOM 2046 C C . ALA A 1 264 ? 52.365 -34.090 -41.990 1.00 62.47 264 ALA A C 1
ATOM 2048 O O . ALA A 1 264 ? 53.068 -34.964 -42.501 1.00 62.47 264 ALA A O 1
ATOM 2049 N N . ALA A 1 265 ? 52.502 -32.799 -42.314 1.00 59.78 265 ALA A N 1
ATOM 2050 C CA . ALA A 1 265 ? 53.436 -32.310 -43.334 1.00 59.78 265 ALA A CA 1
ATOM 2051 C C . ALA A 1 265 ? 54.923 -32.481 -42.956 1.00 59.78 265 ALA A C 1
ATOM 2053 O O . ALA A 1 265 ? 55.776 -32.624 -43.833 1.00 59.78 265 ALA A O 1
ATOM 2054 N N . LYS A 1 266 ? 55.261 -32.509 -41.658 1.00 59.31 266 LYS A N 1
ATOM 2055 C CA . LYS A 1 266 ? 56.631 -32.809 -41.192 1.00 59.31 266 LYS A CA 1
ATOM 2056 C C . LYS A 1 266 ? 56.974 -34.298 -41.269 1.00 59.31 266 LYS A C 1
ATOM 2058 O O . LYS A 1 266 ? 58.146 -34.637 -41.420 1.00 59.31 266 LYS A O 1
ATOM 2063 N N . SER A 1 267 ? 55.973 -35.178 -41.201 1.00 57.53 267 SER A N 1
ATOM 2064 C CA . SER A 1 267 ? 56.167 -36.632 -41.308 1.00 57.53 267 SER A CA 1
ATOM 2065 C C . SER A 1 267 ? 56.405 -37.129 -42.744 1.00 57.53 267 SER A C 1
ATOM 2067 O O . SER A 1 267 ? 56.883 -38.245 -42.930 1.00 57.53 267 SER A O 1
ATOM 2069 N N . SER A 1 268 ? 56.141 -36.299 -43.762 1.00 54.91 268 SER A N 1
ATOM 2070 C CA . SER A 1 268 ? 56.271 -36.651 -45.185 1.00 54.91 268 SER A CA 1
ATOM 2071 C C . SER A 1 268 ? 57.575 -36.174 -45.846 1.00 54.91 268 SER A C 1
ATOM 2073 O O . SER A 1 268 ? 57.603 -35.935 -47.055 1.00 54.91 268 SER A O 1
ATOM 2075 N N . ALA A 1 269 ? 58.664 -36.000 -45.089 1.00 51.00 269 ALA A N 1
ATOM 2076 C CA . ALA A 1 269 ? 59.966 -35.661 -45.669 1.00 51.00 269 ALA A CA 1
ATOM 2077 C C . ALA A 1 269 ? 60.533 -36.849 -46.488 1.00 51.00 269 ALA A C 1
ATOM 2079 O O . ALA A 1 269 ? 60.541 -37.980 -45.996 1.00 51.00 269 ALA A O 1
ATOM 2080 N N . PRO A 1 270 ? 61.017 -36.634 -47.728 1.00 50.75 270 PRO A N 1
ATOM 2081 C CA . PRO A 1 270 ? 61.368 -37.720 -48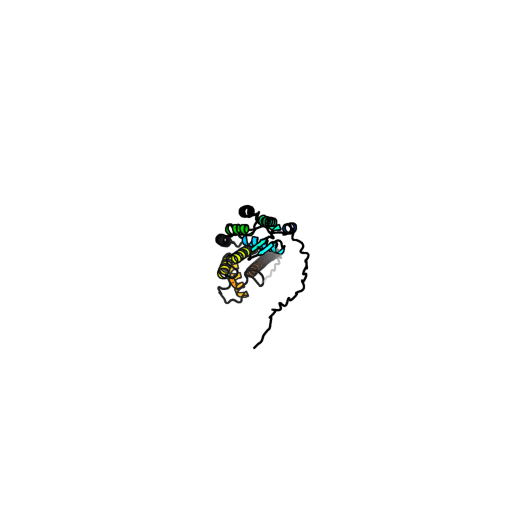.635 1.00 50.75 270 PRO A CA 1
ATOM 2082 C C . PRO A 1 270 ? 62.687 -38.399 -48.242 1.00 50.75 270 PRO A C 1
ATOM 2084 O O . PRO A 1 270 ? 63.701 -37.752 -47.969 1.00 50.75 270 PRO A O 1
ATOM 2087 N N . VAL A 1 271 ? 62.666 -39.733 -48.258 1.00 52.25 271 VAL A N 1
ATOM 2088 C CA . VAL A 1 271 ? 63.824 -40.618 -48.086 1.00 52.25 271 VAL A CA 1
ATOM 2089 C C . VAL A 1 271 ? 64.888 -40.282 -49.140 1.00 52.25 271 VAL A C 1
ATOM 2091 O O . VAL A 1 271 ? 64.626 -40.345 -50.339 1.00 52.25 271 VAL A O 1
ATOM 2094 N N . LYS A 1 272 ? 66.098 -39.915 -48.693 1.00 49.06 272 LYS A N 1
ATOM 2095 C CA . LYS A 1 272 ? 67.268 -39.641 -49.547 1.00 49.06 272 LYS A CA 1
ATOM 2096 C C . LYS A 1 272 ? 67.586 -40.845 -50.444 1.00 49.06 272 LYS A C 1
ATOM 2098 O O . LYS A 1 272 ? 68.024 -41.882 -49.953 1.00 49.06 272 LYS A O 1
ATOM 2103 N N . SER A 1 273 ? 67.435 -40.678 -51.754 1.00 51.72 273 SER A N 1
ATOM 2104 C CA . SER A 1 273 ? 67.920 -41.610 -52.776 1.00 51.72 273 SER A CA 1
ATOM 2105 C C . SER A 1 273 ? 69.444 -41.505 -52.940 1.00 51.72 273 SER A C 1
ATOM 2107 O O . SER A 1 273 ? 69.974 -40.412 -53.143 1.00 51.72 273 SER A O 1
ATOM 2109 N N . GLN A 1 274 ? 70.141 -42.642 -52.851 1.00 45.16 274 GLN A N 1
ATOM 2110 C CA . GLN A 1 274 ? 71.578 -42.791 -53.129 1.00 45.16 274 GLN A CA 1
ATOM 2111 C C . GLN A 1 274 ? 71.922 -42.476 -54.600 1.00 45.16 274 GLN A C 1
ATOM 2113 O O . GLN A 1 274 ? 71.118 -42.785 -55.480 1.00 45.16 274 GLN A O 1
ATOM 2118 N N . PRO A 1 275 ? 73.123 -41.944 -54.903 1.00 48.03 275 PRO A N 1
ATOM 2119 C CA . PRO A 1 275 ? 73.579 -41.774 -56.277 1.00 48.03 275 PRO A CA 1
ATOM 2120 C C . PRO A 1 275 ? 74.261 -43.053 -56.789 1.00 48.03 275 PRO A C 1
ATOM 2122 O O . PRO A 1 275 ? 75.226 -43.535 -56.197 1.00 48.03 275 PRO A O 1
ATOM 2125 N N . VAL A 1 276 ? 73.774 -43.579 -57.915 1.00 47.12 276 VAL A N 1
ATOM 2126 C CA . VAL A 1 276 ? 74.443 -44.631 -58.695 1.00 47.12 276 VAL A CA 1
ATOM 2127 C C . VAL A 1 276 ? 75.358 -43.961 -59.717 1.00 47.12 276 VAL A C 1
ATOM 2129 O O . VAL A 1 276 ? 74.913 -43.164 -60.540 1.00 47.12 276 VAL A O 1
ATOM 2132 N N . SER A 1 277 ? 76.647 -44.277 -59.646 1.00 47.66 277 SER A N 1
ATOM 2133 C CA . SER A 1 277 ? 77.666 -43.914 -60.625 1.00 47.66 277 SER A CA 1
ATOM 2134 C C . SER A 1 277 ? 77.537 -44.783 -61.881 1.00 47.66 277 SER A C 1
ATOM 2136 O O . SER A 1 277 ? 77.564 -46.009 -61.810 1.00 47.66 277 SER A O 1
ATOM 2138 N N . GLY A 1 278 ? 77.437 -44.147 -63.047 1.00 41.91 278 GLY A N 1
ATOM 2139 C CA . GLY A 1 278 ? 77.461 -44.813 -64.349 1.00 41.91 278 GLY A CA 1
ATOM 2140 C C . GLY A 1 278 ? 78.166 -43.927 -65.364 1.00 41.91 278 GLY A C 1
ATOM 2141 O O . GLY A 1 278 ? 77.600 -42.942 -65.827 1.00 41.91 278 GLY A O 1
ATOM 2142 N N . GLY A 1 279 ? 79.428 -44.248 -65.648 1.00 46.47 279 GLY A N 1
ATOM 2143 C CA . GLY A 1 279 ? 80.233 -43.578 -66.661 1.00 46.47 279 GLY A CA 1
ATOM 2144 C C . GLY A 1 279 ? 79.829 -43.980 -68.076 1.00 46.47 279 GLY A C 1
ATOM 2145 O O . GLY A 1 279 ? 79.399 -45.105 -68.311 1.00 46.47 279 GLY A O 1
ATOM 2146 N N . PHE A 1 280 ? 80.032 -43.065 -69.020 1.00 46.78 280 PHE A N 1
ATOM 2147 C CA . PHE A 1 280 ? 80.102 -43.380 -70.441 1.00 46.78 280 PHE A CA 1
ATOM 2148 C C . PHE A 1 280 ? 81.219 -42.556 -71.080 1.00 46.78 280 PHE A C 1
ATOM 2150 O O . PHE A 1 280 ? 81.179 -41.327 -71.118 1.00 46.78 280 PHE A O 1
ATOM 2157 N N . SER A 1 281 ? 82.237 -43.269 -71.549 1.00 48.03 281 SER A N 1
ATOM 2158 C CA . SER A 1 281 ? 83.252 -42.790 -72.477 1.00 48.03 281 SER A CA 1
ATOM 2159 C C . SER A 1 281 ? 82.695 -42.870 -73.896 1.00 48.03 281 SER A C 1
ATOM 2161 O O . SER A 1 281 ? 82.084 -43.877 -74.246 1.00 48.03 281 SER A O 1
ATOM 2163 N N . HIS A 1 282 ? 82.974 -41.876 -74.738 1.00 43.25 282 HIS A N 1
ATOM 2164 C CA . HIS A 1 282 ? 83.037 -42.112 -76.177 1.00 43.25 282 HIS A CA 1
ATOM 2165 C C . HIS A 1 282 ? 84.106 -41.237 -76.835 1.00 43.25 282 HIS A C 1
ATOM 2167 O O . HIS A 1 282 ? 84.137 -40.020 -76.673 1.00 43.25 282 HIS A O 1
ATOM 2173 N N . GLN A 1 283 ? 84.996 -41.930 -77.542 1.00 46.22 283 GLN A N 1
ATOM 2174 C CA . GLN A 1 283 ? 86.029 -41.427 -78.440 1.00 46.22 283 GLN A CA 1
ATOM 2175 C C . GLN A 1 283 ? 85.424 -40.690 -79.638 1.00 46.22 283 GLN A C 1
ATOM 2177 O O . GLN A 1 283 ? 84.349 -41.057 -80.117 1.00 46.22 283 GLN A O 1
ATOM 2182 N N . SER A 1 284 ? 86.188 -39.761 -80.210 1.00 42.41 284 SER A N 1
ATOM 2183 C CA . SER A 1 284 ? 86.190 -39.510 -81.653 1.00 42.41 284 SER A CA 1
ATOM 2184 C C . SER A 1 284 ? 87.577 -39.035 -82.099 1.00 42.41 284 SER A C 1
ATOM 2186 O O . SER A 1 284 ? 88.057 -38.017 -81.612 1.00 42.41 284 SER A O 1
ATOM 2188 N N . ILE A 1 285 ? 88.177 -39.898 -82.930 1.00 51.12 285 ILE A N 1
ATOM 2189 C CA . ILE A 1 285 ? 89.068 -39.720 -84.098 1.00 51.12 285 ILE A CA 1
ATOM 2190 C C . ILE A 1 285 ? 89.983 -38.492 -84.120 1.00 51.12 285 ILE A C 1
ATOM 2192 O O . ILE A 1 285 ? 89.466 -37.367 -84.277 1.00 51.12 285 ILE A O 1
#

Foldseek 3Di:
DYDDDDDDDDPDDPPPPDDPPPPPVPPVPVPCDLVLLVPQDQAADPDLLCVVVSLVSLLVSCVVSVQWDADPNDTWGDPVCLVSSLVSSLVSHVVPPVLSVQLVVQCVVVVSGVPRSSVSSCVPRNDLVVLVVVLVVLLVPQAPDDLVVLLVSLVVSLVSQCVNVNPPPVVSQLVSLVSSLVRDDPVLSVQLLVVLCVQLVNDPPDSCSSVSAACDDDDCHSSNSSVVVVVVVVVVVVVVVVVVVVVVVVVVVVVVVVVVVVVVVVVPDDDDDDDDDDDDDDDDD

Sequence (285 aa):
MPVGGMGGLQTLRSQVTTPPTDHSGQSAARGVTTHTVTKVDLPKLKDRFSLEHHLRICENMLLEAEVGQRSGGQFQPISRLQYNVVTKILGTLELHKDIFELASDTAEQNDHKWGPVKEVLLMTHAKRESLIEEFRASTIRLKYADVDKFCADARKLYAMAIRLFGAGNTYEIRGLIETLVSKLPADRASGLISEVHRIANLGAYTPEWPLAVNFDGFDQPLLGILNRLERQEGAVRSLRSVSKSSAARMAEAEEVCDAKAVEAAKSSAPVKSQPVSGGFSHQSI

Radius of gyration: 42.82 Å; chains: 1; bounding box: 185×71×114 Å

Secondary structure (DSSP, 8-state):
---------------------------------HHHHHHS-PPP---GGGHHHHHHHHHHHHHHTTSEEEETTEEEE-GGGHHHHHHHHHHTTTTSHHHHHHHHHHHHHTTT-HHHHHHHHHHHH--HHHHHHHHHHHHHH---S-HHHHHHHHHHHHHHHHHHH-TT-HHHHHHHHHHHHHTS-HHHHHHHHHHHHHHTTPPTT-TTGGGSS-SSSSSS-HHHHHHHHHHHHHHHHHHHHHHHHHHHHHHHHHHHHHHHHHHHHHHTPPP-PPPPP--------